Protein AF-A0A8K0DEL6-F1 (afdb_monomer)

Foldseek 3Di:
DDDDDDDDDDDDDDDDDDDDDDDDDPDDDDPPPPPPPDPPPPDDDDDDDDDDDDDDDDDDDDDDPDDPDPDPDDDPPDDDDDDPDDDPPPDPDDPPPPDPPPPPPDPDPDPPPPDPVPPPDDPDDVVVVVVVVVVVVVVVVVVVVVVVVVVVVVVVVVVVVVVVVVVVVVVVVVVVVVVVVVVVVVVVVVVVVVVVVVVVVVVVVVVVVVVVVVVVVVVVVVVVVVVVVVVVVVVVVVVVVVVVVVVVVVVVVVVVVVVVVCVVVVVVDDDDDPCPCPCVVVPPPPDVPDDPPDPDDPPDPDPDDD

InterPro domains:
  IPR025259 Coiled-coil domain-containing protein 34/181 [PF13904] (134-296)
  IPR045323 Coiled-coil domain-containing protein 34 [PTHR23247] (101-300)

Mean predicted aligned error: 22.11 Å

Solvent-accessible surface area (backbone atoms only — not comparable to full-atom values): 20562 Å² total; per-residue (Å²): 135,90,80,89,81,90,83,88,87,91,80,87,91,83,82,87,84,89,81,88,84,85,81,88,79,94,69,88,75,74,82,76,78,77,77,85,81,72,88,75,77,79,77,85,78,78,92,75,92,80,90,87,85,87,89,82,93,75,88,81,74,84,79,78,87,76,85,87,75,92,62,101,70,91,78,97,82,85,90,81,86,88,78,97,68,83,84,79,79,80,81,83,78,81,81,80,79,82,76,78,80,80,82,79,74,82,75,76,87,71,81,81,76,74,70,79,84,75,79,82,81,74,81,87,49,76,70,58,57,54,51,52,51,48,53,49,50,52,49,51,52,54,54,52,51,50,52,50,52,54,50,51,51,50,52,51,50,51,52,52,52,49,52,51,51,51,53,50,53,51,50,52,50,52,50,50,54,52,48,52,52,52,53,51,53,49,53,51,50,54,50,53,52,50,51,52,50,50,51,54,49,50,53,53,50,52,52,51,49,52,52,49,52,51,51,53,51,53,50,54,52,50,50,52,54,51,50,53,54,52,51,52,52,50,51,53,52,51,53,50,52,50,50,54,51,50,52,50,52,51,51,51,54,50,50,53,51,53,49,51,54,45,60,59,50,56,71,73,45,77,75,75,75,75,80,84,47,60,74,64,72,73,46,80,75,71,65,92,78,72,75,71,91,67,75,84,76,71,96,61,80,76,76,81,86,126

Radius of gyration: 66.08 Å; Cα contacts (8 Å, |Δi|>4): 2; chains: 1; bounding box: 141×72×196 Å

pLDDT: mean 70.79, std 24.34, range [32.09, 98.5]

Structure (mmCIF, N/CA/C/O backbone):
data_AF-A0A8K0DEL6-F1
#
_entry.id   AF-A0A8K0DEL6-F1
#
loop_
_atom_site.group_PDB
_atom_site.id
_atom_site.type_symbol
_atom_site.label_atom_id
_atom_site.label_alt_id
_atom_site.label_comp_id
_atom_site.label_asym_id
_atom_site.label_entity_id
_at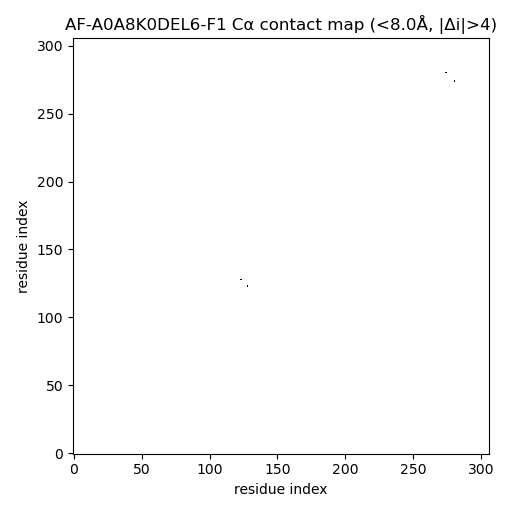om_site.label_seq_id
_atom_site.pdbx_PDB_ins_code
_atom_site.Cartn_x
_atom_site.Cartn_y
_atom_site.Cartn_z
_atom_site.occupancy
_atom_site.B_iso_or_equiv
_atom_site.auth_seq_id
_atom_site.auth_comp_id
_atom_site.auth_asym_id
_atom_site.auth_atom_id
_atom_site.pdbx_PDB_model_num
ATOM 1 N N . MET A 1 1 ? -64.218 44.936 -7.834 1.00 38.94 1 MET A N 1
ATOM 2 C CA . MET A 1 1 ? -63.479 43.836 -7.185 1.00 38.94 1 MET A CA 1
ATOM 3 C C . MET A 1 1 ? -62.036 43.911 -7.642 1.00 38.94 1 MET A C 1
ATOM 5 O O . MET A 1 1 ? -61.812 43.959 -8.839 1.00 38.94 1 MET A O 1
ATOM 9 N N . VAL A 1 2 ? -61.144 43.929 -6.651 1.00 44.44 2 VAL A N 1
ATOM 10 C CA . VAL A 1 2 ? -59.683 43.740 -6.679 1.00 44.44 2 VAL A CA 1
ATOM 11 C C . VAL A 1 2 ? -58.847 44.808 -7.395 1.00 44.44 2 VAL A C 1
ATOM 13 O O . VAL A 1 2 ? -58.909 45.007 -8.602 1.00 44.44 2 VAL A O 1
ATOM 16 N N . VAL A 1 3 ? -58.064 45.484 -6.555 1.00 52.41 3 VAL A N 1
ATOM 17 C CA . VAL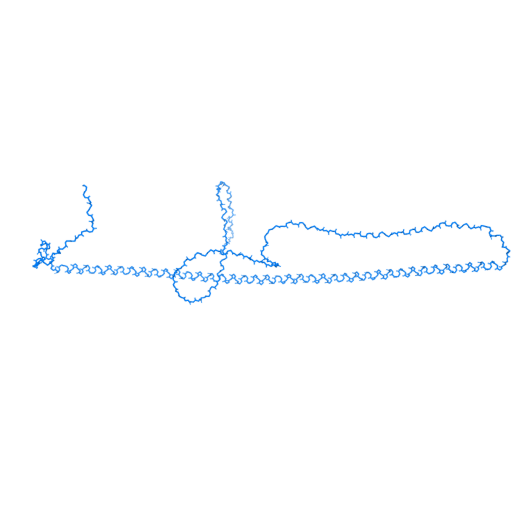 A 1 3 ? -57.117 46.566 -6.810 1.00 52.41 3 VAL A CA 1
ATOM 18 C C . VAL A 1 3 ? -55.707 45.971 -6.822 1.00 52.41 3 VAL A C 1
ATOM 20 O O . VAL A 1 3 ? -55.417 45.045 -6.067 1.00 52.41 3 VAL A O 1
ATOM 23 N N . SER A 1 4 ? -54.866 46.527 -7.687 1.00 48.88 4 SER A N 1
ATOM 24 C CA . SER A 1 4 ? -53.417 46.363 -7.789 1.00 48.88 4 SER A CA 1
ATOM 25 C C . SER A 1 4 ? -52.665 46.537 -6.464 1.00 48.88 4 SER A C 1
ATOM 27 O O . SER A 1 4 ? -53.070 47.349 -5.637 1.00 48.88 4 SER A O 1
ATOM 29 N N . ALA A 1 5 ? -51.506 45.885 -6.336 1.00 50.28 5 ALA A N 1
ATOM 30 C CA . ALA A 1 5 ? -50.192 46.544 -6.248 1.00 50.28 5 ALA A CA 1
ATOM 31 C C . ALA A 1 5 ? -49.150 45.601 -5.626 1.00 50.28 5 ALA A C 1
ATOM 33 O O . ALA A 1 5 ? -49.215 45.265 -4.445 1.00 50.28 5 ALA A O 1
ATOM 34 N N . ASP A 1 6 ? -48.164 45.236 -6.441 1.00 52.44 6 ASP A N 1
ATOM 35 C CA . ASP A 1 6 ? -46.840 44.813 -6.004 1.00 52.44 6 ASP A CA 1
ATOM 36 C C . ASP A 1 6 ? -46.112 45.985 -5.336 1.00 52.44 6 ASP A C 1
ATOM 38 O O . ASP A 1 6 ? -46.218 47.118 -5.813 1.00 52.44 6 ASP A O 1
ATOM 42 N N . SER A 1 7 ? -45.331 45.704 -4.289 1.00 50.31 7 SER A N 1
ATOM 43 C CA . SER A 1 7 ? -43.975 46.232 -4.045 1.00 50.31 7 SER A CA 1
ATOM 44 C C . SER A 1 7 ? -43.636 46.211 -2.549 1.00 50.31 7 SER A C 1
ATOM 46 O O . SER A 1 7 ? -44.484 46.494 -1.711 1.00 50.31 7 SER A O 1
ATOM 48 N N . GLN A 1 8 ? -42.346 45.994 -2.277 1.00 45.72 8 GLN A N 1
ATOM 49 C CA . GLN A 1 8 ? -41.624 46.135 -1.004 1.00 45.72 8 GLN A CA 1
ATOM 50 C C . GLN A 1 8 ? -41.554 44.882 -0.117 1.00 45.72 8 GLN A C 1
ATOM 52 O O . GLN A 1 8 ? -42.484 44.541 0.594 1.00 45.72 8 GLN A O 1
ATOM 57 N N . ASP A 1 9 ? -40.391 44.219 -0.129 1.00 51.25 9 ASP A N 1
ATOM 58 C CA . ASP A 1 9 ? -39.480 44.299 1.021 1.00 51.25 9 ASP A CA 1
ATOM 59 C C . ASP A 1 9 ? -38.125 43.643 0.713 1.00 51.25 9 ASP A C 1
ATOM 61 O O . ASP A 1 9 ? -37.930 42.432 0.784 1.00 51.25 9 ASP A O 1
ATOM 65 N N . ASN A 1 10 ? -37.156 44.492 0.369 1.00 47.59 10 ASN A N 1
ATOM 66 C CA . ASN A 1 10 ? -35.737 44.169 0.338 1.00 47.59 10 ASN A CA 1
ATOM 67 C C . ASN A 1 10 ? -35.084 44.972 1.467 1.00 47.59 10 ASN A C 1
ATOM 69 O O . ASN A 1 10 ? -34.827 46.169 1.320 1.00 47.59 10 ASN A O 1
ATOM 73 N N . GLN A 1 11 ? -34.880 44.342 2.625 1.00 49.62 11 GLN A N 1
ATOM 74 C CA . GLN A 1 11 ? -34.203 44.963 3.757 1.00 49.62 11 GLN A CA 1
ATOM 75 C C . GLN A 1 11 ? -33.077 44.078 4.307 1.00 49.62 11 GLN A C 1
ATOM 77 O O . GLN A 1 11 ? -33.306 43.050 4.929 1.00 49.62 11 GLN A O 1
ATOM 82 N N . LYS A 1 12 ? -31.863 44.628 4.160 1.00 47.69 12 LYS A N 1
ATOM 83 C CA . LYS A 1 12 ? -30.814 44.729 5.189 1.00 47.69 12 LYS A CA 1
ATOM 84 C C . LYS A 1 12 ? -30.037 43.452 5.532 1.00 47.69 12 LYS A C 1
ATOM 86 O O . LYS A 1 12 ? -30.333 42.757 6.493 1.00 47.69 12 LYS A O 1
ATOM 91 N N . ASN A 1 13 ? -28.906 43.278 4.845 1.00 50.28 13 ASN A N 1
ATOM 92 C CA . ASN A 1 13 ? -27.770 42.506 5.351 1.00 50.28 13 ASN A CA 1
ATOM 93 C C . ASN A 1 13 ? -26.461 43.277 5.104 1.00 50.28 13 ASN A C 1
ATOM 95 O O . ASN A 1 13 ? -25.732 43.020 4.155 1.00 50.28 13 ASN A O 1
ATOM 99 N N . TYR A 1 14 ? -26.198 44.274 5.948 1.00 44.19 14 TYR A N 1
ATOM 100 C CA . TYR A 1 14 ? -24.893 44.925 6.082 1.00 44.19 14 TYR A CA 1
ATOM 101 C C . TYR A 1 14 ? -24.720 45.310 7.550 1.00 44.19 14 TYR A C 1
ATOM 103 O O . TYR A 1 14 ? -25.167 46.369 7.983 1.00 44.19 14 TYR A O 1
ATOM 111 N N . PHE A 1 15 ? -24.094 44.425 8.322 1.00 47.78 15 PHE A N 1
ATOM 112 C CA . PHE A 1 15 ? -23.604 44.746 9.656 1.00 47.78 15 PHE A CA 1
ATOM 113 C C . PHE A 1 15 ? -22.097 44.491 9.684 1.00 47.78 15 PHE A C 1
ATOM 115 O O . PHE A 1 15 ? -21.626 43.356 9.639 1.00 47.78 15 PHE A O 1
ATOM 122 N N . GLN A 1 16 ? -21.349 45.592 9.665 1.00 46.22 16 GLN A N 1
ATOM 123 C CA . GLN A 1 16 ? -19.929 45.646 9.973 1.00 46.22 16 GLN A CA 1
ATOM 124 C C . GLN A 1 16 ? -19.760 45.599 11.492 1.00 46.22 16 GLN A C 1
ATOM 126 O O . GLN A 1 16 ? -20.376 46.401 12.177 1.00 46.22 16 GLN A O 1
ATOM 131 N N . GLU A 1 17 ? -18.840 44.779 11.997 1.00 46.00 17 GLU A N 1
ATOM 132 C CA . GLU A 1 17 ? -18.058 45.124 13.189 1.00 46.00 17 GLU A CA 1
ATOM 133 C C . GLU A 1 17 ? -16.728 44.348 13.169 1.00 46.00 17 GLU A C 1
ATOM 135 O O . GLU A 1 17 ? -16.631 43.195 13.578 1.00 46.00 17 GLU A O 1
ATOM 140 N N . ARG A 1 18 ? -15.669 44.993 12.659 1.00 41.47 18 ARG A N 1
ATOM 141 C CA . ARG A 1 18 ? -14.284 44.674 13.030 1.00 41.47 18 ARG A CA 1
ATOM 142 C C . ARG A 1 18 ? -13.857 45.709 14.064 1.00 41.47 18 ARG A C 1
ATOM 144 O O . ARG A 1 18 ? -13.606 46.856 13.706 1.00 41.47 18 ARG A O 1
ATOM 151 N N . LYS A 1 19 ? -13.761 45.299 15.328 1.00 51.56 19 LYS A N 1
ATOM 152 C CA . LYS A 1 19 ? -13.023 46.023 16.368 1.00 51.56 19 LYS A CA 1
ATOM 153 C C . LYS A 1 19 ? -11.718 45.287 16.652 1.00 51.56 19 LYS A C 1
ATOM 155 O O . LYS A 1 19 ? -11.703 44.099 16.954 1.00 51.56 19 LYS A O 1
ATOM 160 N N . THR A 1 20 ? -10.634 46.030 16.505 1.00 51.25 20 THR A N 1
ATOM 161 C CA . THR A 1 20 ? -9.291 45.775 17.028 1.00 51.25 20 THR A CA 1
ATOM 162 C C . THR A 1 20 ? -9.234 46.070 18.528 1.00 51.25 20 THR A C 1
ATOM 164 O O . THR A 1 20 ? -9.904 47.009 18.951 1.00 51.25 20 THR A O 1
ATOM 167 N N . LEU A 1 21 ? -8.406 45.317 19.269 1.00 40.84 21 LEU A N 1
ATOM 168 C CA . LEU A 1 21 ? -7.660 45.607 20.524 1.00 40.84 21 LEU A CA 1
ATOM 169 C C . LEU A 1 21 ? -7.456 44.243 21.223 1.00 40.84 21 LEU A C 1
ATOM 171 O O . LEU A 1 21 ? -8.431 43.547 21.467 1.00 40.84 21 LEU A O 1
ATOM 175 N N . SER A 1 22 ? -6.253 43.682 21.352 1.00 39.31 22 SER A N 1
ATOM 176 C CA . SER A 1 22 ? -5.082 44.068 22.163 1.00 39.31 22 SER A CA 1
ATOM 177 C C . SER A 1 22 ? -4.920 43.084 23.335 1.00 39.31 22 SER A C 1
ATOM 179 O O . SER A 1 22 ? -5.901 42.553 23.841 1.00 39.31 22 SER A O 1
ATOM 181 N N . SER A 1 23 ? -3.660 42.903 23.730 1.00 40.09 23 SER A N 1
ATOM 182 C CA . SER A 1 23 ? -3.127 42.324 24.968 1.00 40.09 23 SER A CA 1
ATOM 183 C C . SER A 1 23 ? -3.181 40.804 25.178 1.00 40.09 23 SER A C 1
ATOM 185 O O . SER A 1 23 ? -4.202 40.219 25.521 1.00 40.09 23 SER A O 1
ATOM 187 N N . GLU A 1 24 ? -1.988 40.219 25.030 1.00 45.88 24 GLU A N 1
ATOM 188 C CA . GLU A 1 24 ? -1.274 39.506 26.098 1.00 45.88 24 GLU A CA 1
ATOM 189 C C . GLU A 1 24 ? -2.007 38.363 26.806 1.00 45.88 24 GLU A C 1
ATOM 191 O O . GLU A 1 24 ? -2.824 38.571 27.691 1.00 45.88 24 GLU A O 1
ATOM 196 N N . ASN A 1 25 ? -1.583 37.135 26.496 1.00 47.22 25 ASN A N 1
ATOM 197 C CA . ASN A 1 25 ? -1.301 36.119 27.508 1.00 47.22 25 ASN A CA 1
ATOM 198 C C . ASN A 1 25 ? -0.304 35.105 26.932 1.00 47.22 25 ASN A C 1
ATOM 200 O O . ASN A 1 25 ? -0.659 34.162 26.224 1.00 47.22 25 ASN A O 1
ATOM 204 N N . LEU A 1 26 ? 0.974 35.322 27.250 1.00 49.59 26 LEU A N 1
ATOM 205 C CA . LEU A 1 26 ? 2.006 34.292 27.230 1.00 49.59 26 LEU A CA 1
ATOM 206 C C . LEU A 1 26 ? 1.634 33.249 28.292 1.00 49.59 26 LEU A C 1
ATOM 208 O O . LEU A 1 26 ? 1.949 33.407 29.467 1.00 49.59 26 LEU A O 1
ATOM 212 N N . SER A 1 27 ? 0.939 32.191 27.878 1.00 42.31 27 SER A N 1
ATOM 213 C CA . SER A 1 27 ? 0.768 30.988 28.687 1.00 42.31 27 SER A CA 1
ATOM 214 C C . SER A 1 27 ? 1.581 29.866 28.064 1.00 42.31 27 SER A C 1
ATOM 216 O O . SER A 1 27 ? 1.324 29.404 26.953 1.00 42.31 27 SER A O 1
ATOM 218 N N . THR A 1 28 ? 2.621 29.497 28.796 1.00 48.53 28 THR A N 1
ATOM 219 C CA . THR A 1 28 ? 3.562 28.404 28.598 1.00 48.53 28 THR A CA 1
ATOM 220 C C . THR A 1 28 ? 2.852 27.101 28.217 1.00 48.53 28 THR A C 1
ATOM 222 O O . THR A 1 28 ? 2.506 26.287 29.072 1.00 48.53 28 THR A O 1
ATOM 225 N N . PHE A 1 29 ? 2.663 26.863 26.918 1.00 39.62 29 PHE A N 1
ATOM 226 C CA . PHE A 1 29 ? 2.296 25.545 26.412 1.00 39.62 29 PHE A CA 1
ATOM 227 C C . PHE A 1 29 ? 3.524 24.640 26.484 1.00 39.62 29 PHE A C 1
ATOM 229 O O . PHE A 1 29 ? 4.352 24.578 25.575 1.00 39.62 29 PHE A O 1
ATOM 236 N N . GLY A 1 30 ? 3.632 23.922 27.602 1.00 37.34 30 GLY A N 1
ATOM 237 C CA . GLY A 1 30 ? 4.445 22.723 27.676 1.00 37.34 30 GLY A CA 1
ATOM 238 C C . GLY A 1 30 ? 4.033 21.778 26.551 1.00 37.34 30 GLY A C 1
ATOM 239 O O . GLY A 1 30 ? 2.875 21.369 26.455 1.00 37.34 30 GLY A O 1
ATOM 240 N N . ILE A 1 31 ? 4.988 21.441 25.687 1.00 40.78 31 ILE A N 1
ATOM 241 C CA . ILE A 1 31 ? 4.847 20.374 24.702 1.00 40.78 31 ILE A CA 1
ATOM 242 C C . ILE A 1 31 ? 4.686 19.068 25.487 1.00 40.78 31 ILE A C 1
ATOM 244 O O . ILE A 1 31 ? 5.657 18.398 25.838 1.00 40.78 31 ILE A O 1
ATOM 248 N N . VAL A 1 32 ? 3.441 18.695 25.778 1.00 38.25 32 VAL A N 1
ATOM 249 C CA . VAL A 1 32 ? 3.106 17.340 26.204 1.00 38.25 32 VAL A CA 1
ATOM 250 C C . VAL A 1 32 ? 3.252 16.462 24.967 1.00 38.25 32 VAL A C 1
ATOM 252 O O . VAL A 1 32 ? 2.326 16.311 24.170 1.00 38.25 32 VAL A O 1
ATOM 255 N N . ARG A 1 33 ? 4.443 15.878 24.791 1.00 41.31 33 ARG A N 1
ATOM 256 C CA . ARG A 1 33 ? 4.630 14.715 23.918 1.00 41.31 33 ARG A CA 1
ATOM 257 C C . ARG A 1 33 ? 3.758 13.589 24.472 1.00 41.31 33 ARG A C 1
ATOM 259 O O . ARG A 1 33 ? 4.178 12.846 25.355 1.00 41.31 33 ARG A O 1
ATOM 266 N N . LYS A 1 34 ? 2.530 13.461 23.964 1.00 41.28 34 LYS A N 1
ATOM 267 C CA . LYS A 1 34 ? 1.757 12.226 24.096 1.00 41.28 34 LYS A CA 1
ATOM 268 C C . LYS A 1 34 ? 2.484 11.154 23.290 1.00 41.28 34 LYS A C 1
ATOM 270 O O . LYS A 1 34 ? 2.290 11.031 22.085 1.00 41.28 34 LYS A O 1
ATOM 275 N N . TYR A 1 35 ? 3.327 10.383 23.966 1.00 38.91 35 TYR A N 1
ATOM 276 C CA . TYR A 1 35 ? 3.710 9.061 23.498 1.00 38.91 35 TYR A CA 1
ATOM 277 C C . TYR A 1 35 ? 2.449 8.190 23.508 1.00 38.91 35 TYR A C 1
ATOM 279 O O . TYR A 1 35 ? 2.070 7.636 24.534 1.00 38.91 35 TYR A O 1
ATOM 287 N N . MET A 1 36 ? 1.772 8.095 22.368 1.00 40.03 36 MET A N 1
ATOM 288 C CA . MET A 1 36 ? 0.818 7.021 22.096 1.00 40.03 36 MET A CA 1
ATOM 289 C C . MET A 1 36 ? 1.610 5.808 21.595 1.00 40.03 36 MET A C 1
ATOM 291 O O . MET A 1 36 ? 1.548 5.448 20.427 1.00 40.03 36 MET A O 1
ATOM 295 N N . ASN A 1 37 ? 2.392 5.202 22.490 1.00 49.28 37 ASN A N 1
ATOM 296 C CA . ASN A 1 37 ? 2.855 3.829 22.320 1.00 49.28 37 ASN A CA 1
ATOM 297 C C . ASN A 1 37 ? 1.911 2.948 23.131 1.00 49.28 37 ASN A C 1
ATOM 299 O O . ASN A 1 37 ? 1.993 2.889 24.354 1.00 49.28 37 ASN A O 1
ATOM 303 N N . GLY A 1 38 ? 0.978 2.315 22.433 1.00 41.03 38 GLY A N 1
ATOM 304 C CA . GLY A 1 38 ? -0.025 1.449 23.034 1.00 41.03 38 GLY A CA 1
ATOM 305 C C . GLY A 1 38 ? -0.744 0.630 21.977 1.00 41.03 38 GLY A C 1
ATOM 306 O O . GLY A 1 38 ? -1.968 0.616 21.939 1.00 41.03 38 GLY A O 1
ATOM 307 N N . ALA A 1 39 ? 0.011 -0.027 21.093 1.00 39.88 39 ALA A N 1
ATOM 308 C CA . ALA A 1 39 ? -0.506 -1.184 20.380 1.00 39.88 39 ALA A CA 1
ATOM 309 C C . ALA A 1 39 ? -0.709 -2.298 21.416 1.00 39.88 39 ALA A C 1
ATOM 311 O O . ALA A 1 39 ? 0.210 -3.051 21.726 1.00 39.88 39 ALA A O 1
ATOM 312 N N . VAL A 1 40 ? -1.899 -2.355 22.009 1.00 37.69 40 VAL A N 1
ATOM 313 C CA . VAL A 1 40 ? -2.348 -3.543 22.732 1.00 37.69 40 VAL A CA 1
ATOM 314 C C . VAL A 1 40 ? -2.960 -4.458 21.682 1.00 37.69 40 VAL A C 1
ATOM 316 O O . VAL A 1 40 ? -4.141 -4.361 21.356 1.00 37.69 40 VAL A O 1
ATOM 319 N N . CYS A 1 41 ? -2.124 -5.317 21.102 1.00 33.72 41 CYS A N 1
ATOM 320 C CA . CYS A 1 41 ? -2.608 -6.528 20.460 1.00 33.72 41 CYS A CA 1
ATOM 321 C C . CYS A 1 41 ? -3.202 -7.397 21.570 1.00 33.72 41 CYS A C 1
ATOM 323 O O . CYS A 1 41 ? -2.474 -7.936 22.400 1.00 33.72 41 CYS A O 1
ATOM 325 N N . VAL A 1 42 ? -4.529 -7.484 21.623 1.00 36.72 42 VAL A N 1
ATOM 326 C CA . VAL A 1 42 ? -5.201 -8.514 22.412 1.00 36.72 42 VAL A CA 1
ATOM 327 C C . VAL A 1 42 ? -5.075 -9.801 21.607 1.00 36.72 42 VAL A C 1
ATOM 329 O O . VAL A 1 42 ? -5.854 -10.046 20.688 1.00 36.72 42 VAL A O 1
ATOM 332 N N . GLU A 1 43 ? -4.042 -10.586 21.904 1.00 34.91 43 GLU A N 1
ATOM 333 C CA . GLU A 1 43 ? -4.010 -11.992 21.520 1.00 34.91 43 GLU A CA 1
ATOM 334 C C . GLU A 1 43 ? -5.162 -12.703 22.237 1.00 34.91 43 GLU A C 1
ATOM 336 O O . GLU A 1 43 ? -5.339 -12.597 23.453 1.00 34.91 43 GLU A O 1
ATOM 341 N N . SER A 1 44 ? -5.992 -13.388 21.458 1.00 40.75 44 SER A N 1
ATOM 342 C CA . SER A 1 44 ? -7.057 -14.247 21.950 1.00 40.75 44 SER A CA 1
ATOM 343 C C . SER A 1 44 ? -6.447 -15.434 22.696 1.00 40.75 44 SER A C 1
ATOM 345 O O . SER A 1 44 ? -5.945 -16.368 22.070 1.00 40.75 44 SER A O 1
ATOM 347 N N . ALA A 1 45 ? -6.502 -15.407 24.026 1.00 38.34 45 ALA A N 1
ATOM 348 C CA . ALA A 1 45 ? -6.295 -16.596 24.834 1.00 38.34 45 ALA A CA 1
ATOM 349 C C . ALA A 1 45 ? -7.548 -17.475 24.737 1.00 38.34 45 ALA A C 1
ATOM 351 O O . ALA A 1 45 ? -8.662 -17.034 25.017 1.00 38.34 45 ALA A O 1
ATOM 352 N N . VAL A 1 46 ? -7.337 -18.704 24.283 1.00 42.75 46 VAL A N 1
ATOM 353 C CA . VAL A 1 46 ? -8.322 -19.782 24.252 1.00 42.75 46 VAL A CA 1
ATOM 354 C C . VAL A 1 46 ? -8.603 -20.206 25.694 1.00 42.75 46 VAL A C 1
ATOM 356 O O . VAL A 1 46 ? -7.670 -20.451 26.460 1.00 42.75 46 VAL A O 1
ATOM 359 N N . ASP A 1 47 ? -9.881 -20.277 26.059 1.00 34.12 47 ASP A N 1
ATOM 360 C CA . ASP A 1 47 ? -10.340 -20.737 27.367 1.00 34.12 47 ASP A CA 1
ATOM 361 C C . ASP A 1 47 ? -9.929 -22.198 27.608 1.00 34.12 47 ASP A C 1
ATOM 363 O O . ASP A 1 47 ? -10.392 -23.113 26.926 1.00 34.12 47 ASP A O 1
ATOM 367 N N . ILE A 1 48 ? -9.096 -22.428 28.626 1.00 39.69 48 ILE A N 1
ATOM 368 C CA . ILE A 1 48 ? -8.968 -23.728 29.288 1.00 39.69 48 ILE A CA 1
ATOM 369 C C . ILE A 1 48 ? -9.325 -23.521 30.758 1.00 39.69 48 ILE A C 1
ATOM 371 O O . ILE A 1 48 ? -8.620 -22.871 31.529 1.00 39.69 48 ILE A O 1
ATOM 375 N N . THR A 1 49 ? -10.462 -24.087 31.135 1.00 50.56 49 THR A N 1
ATOM 376 C CA . THR A 1 49 ? -10.943 -24.236 32.506 1.00 50.56 49 THR A CA 1
ATOM 377 C C . THR A 1 49 ? -10.024 -25.159 33.313 1.00 50.56 49 THR A C 1
ATOM 379 O O . THR A 1 49 ? -9.865 -26.315 32.927 1.00 50.56 49 THR A O 1
ATOM 382 N N . ASN A 1 50 ? -9.485 -24.703 34.453 1.00 39.66 50 ASN A N 1
ATOM 383 C CA . ASN A 1 50 ? -9.731 -25.306 35.778 1.00 39.66 50 ASN A CA 1
ATOM 384 C C . ASN A 1 50 ? -8.840 -24.741 36.909 1.00 39.66 50 ASN A C 1
ATOM 386 O O . ASN A 1 50 ? -7.619 -24.711 36.837 1.00 39.66 50 ASN A O 1
ATOM 390 N N . ASN A 1 51 ? -9.549 -24.345 37.967 1.00 44.78 51 ASN A N 1
ATOM 391 C CA . ASN A 1 51 ? -9.242 -24.099 39.380 1.00 44.78 51 ASN A CA 1
ATOM 392 C C . ASN A 1 51 ? -7.889 -24.518 40.017 1.00 44.78 51 ASN A C 1
ATOM 394 O O . ASN A 1 51 ? -7.500 -25.680 39.961 1.00 44.78 51 ASN A O 1
ATOM 398 N N . ASN A 1 52 ? -7.379 -23.584 40.845 1.00 41.50 52 ASN A N 1
ATOM 399 C CA . ASN A 1 52 ? -7.019 -23.688 42.282 1.00 41.50 52 ASN A CA 1
ATOM 400 C C . ASN A 1 52 ? -5.576 -23.343 42.743 1.00 41.50 52 ASN A C 1
ATOM 402 O O . ASN A 1 52 ? -4.597 -23.941 42.319 1.00 41.50 52 ASN A O 1
ATOM 406 N N . LEU A 1 53 ? -5.564 -22.485 43.782 1.00 37.75 53 LEU A N 1
ATOM 407 C CA . LEU A 1 53 ? -4.596 -22.234 44.870 1.00 37.75 53 LEU A CA 1
ATOM 408 C C . LEU A 1 53 ? -3.394 -21.259 44.709 1.00 37.75 53 LEU A C 1
ATOM 410 O O . LEU A 1 53 ? -2.638 -21.267 43.750 1.00 37.75 53 LEU A O 1
ATOM 414 N N . LEU A 1 54 ? -3.293 -20.418 45.755 1.00 45.66 54 LEU A N 1
ATOM 415 C CA . LEU A 1 54 ? -2.403 -19.294 46.127 1.00 45.66 54 LEU A CA 1
ATOM 416 C C . LEU A 1 54 ? -0.882 -19.649 46.287 1.00 45.66 54 LEU A C 1
ATOM 418 O O . LEU A 1 54 ? -0.488 -20.768 45.991 1.00 45.66 54 LEU A O 1
ATOM 422 N N . PRO A 1 55 ? -0.003 -18.767 46.833 1.00 53.06 55 PRO A N 1
ATOM 423 C CA . PRO A 1 55 ? 0.721 -17.711 46.121 1.00 53.06 55 PRO A CA 1
ATOM 424 C C . PRO A 1 55 ? 2.259 -17.798 46.324 1.00 53.06 55 PRO A C 1
ATOM 426 O O . PRO A 1 55 ? 2.749 -18.023 47.426 1.00 53.06 55 PRO A O 1
ATOM 429 N N . GLY A 1 56 ? 3.057 -17.504 45.296 1.00 36.25 56 GLY A N 1
ATOM 430 C CA . GLY A 1 56 ? 4.519 -17.419 45.431 1.00 36.25 56 GLY A CA 1
ATOM 431 C C . GLY A 1 56 ? 5.104 -16.368 44.497 1.00 36.25 56 GLY A C 1
ATOM 432 O O . GLY A 1 56 ? 5.221 -16.597 43.299 1.00 36.25 56 GLY A O 1
ATOM 433 N N . ARG A 1 57 ? 5.440 -15.187 45.031 1.00 44.88 57 ARG A N 1
ATOM 434 C CA . ARG A 1 57 ? 6.179 -14.145 44.301 1.00 44.88 57 ARG A CA 1
ATOM 435 C C . ARG A 1 57 ? 7.676 -14.441 44.379 1.00 44.88 57 ARG A C 1
ATOM 437 O O . ARG A 1 57 ? 8.339 -13.984 45.307 1.00 44.88 57 ARG A O 1
ATOM 444 N N . GLU A 1 58 ? 8.210 -15.122 43.374 1.00 40.31 58 GLU A N 1
ATOM 445 C CA . GLU A 1 58 ? 9.642 -15.078 43.070 1.00 40.31 58 GLU A CA 1
ATOM 446 C C . GLU A 1 58 ? 9.930 -13.990 42.030 1.00 40.31 58 GLU A C 1
ATOM 448 O O . GLU A 1 58 ? 9.237 -13.834 41.024 1.00 40.31 58 GLU A O 1
ATOM 453 N N . LYS A 1 59 ? 10.951 -13.181 42.316 1.00 48.28 59 LYS A N 1
ATOM 454 C CA . LYS A 1 59 ? 11.429 -12.100 41.454 1.00 48.28 59 LYS A CA 1
ATOM 455 C C . LYS A 1 59 ? 12.234 -12.710 40.305 1.00 48.28 59 LYS A C 1
ATOM 457 O O . LYS A 1 59 ? 13.365 -13.141 40.508 1.00 48.28 59 LYS A O 1
ATOM 462 N N . VAL A 1 60 ? 11.674 -12.707 39.099 1.00 42.69 60 VAL A N 1
ATOM 463 C CA . VAL A 1 60 ? 12.393 -13.078 37.873 1.00 42.69 60 VAL A CA 1
ATOM 464 C C . VAL A 1 60 ? 13.139 -11.849 37.347 1.00 42.69 60 VAL A C 1
ATOM 466 O O . VAL A 1 60 ? 12.530 -10.877 36.905 1.00 42.69 60 VAL A O 1
ATOM 469 N N . PHE A 1 61 ? 14.469 -11.883 37.414 1.00 45.72 61 PHE A N 1
ATOM 470 C CA . PHE A 1 61 ? 15.342 -10.942 36.709 1.00 45.72 61 PHE A CA 1
ATOM 471 C C . PHE A 1 61 ? 15.289 -11.205 35.192 1.00 45.72 61 PHE A C 1
ATOM 473 O O . PHE A 1 61 ? 15.241 -12.370 34.784 1.00 45.72 61 PHE A O 1
ATOM 480 N N . PRO A 1 62 ? 15.345 -10.173 34.329 1.00 45.03 62 PRO A N 1
ATOM 481 C CA . PRO A 1 62 ? 15.414 -10.389 32.890 1.00 45.03 62 PRO A CA 1
ATOM 482 C C . PRO A 1 62 ? 16.754 -11.038 32.518 1.00 45.03 62 PRO A C 1
ATOM 484 O O . PRO A 1 62 ? 17.826 -10.466 32.726 1.00 45.03 62 PRO A O 1
ATOM 487 N N . LYS A 1 63 ? 16.686 -12.248 31.950 1.00 42.19 63 LYS A N 1
ATOM 488 C CA . LYS A 1 63 ? 17.818 -12.927 31.311 1.00 42.19 63 LYS A CA 1
ATOM 489 C C . LYS A 1 63 ? 18.373 -12.034 30.196 1.00 42.19 63 LYS A C 1
ATOM 491 O O . LYS A 1 63 ? 17.666 -11.717 29.243 1.00 42.19 63 LYS A O 1
ATOM 496 N N . ARG A 1 64 ? 19.654 -11.662 30.297 1.00 43.12 64 ARG A N 1
ATOM 497 C CA . ARG A 1 64 ? 20.443 -11.192 29.149 1.00 43.12 64 ARG A CA 1
ATOM 498 C C . ARG A 1 64 ? 20.455 -12.299 28.101 1.00 43.12 64 ARG A C 1
ATOM 500 O O . ARG A 1 64 ? 20.891 -13.411 28.386 1.00 43.12 64 ARG A O 1
ATOM 507 N N . ILE A 1 65 ? 20.009 -11.976 26.894 1.00 44.25 65 ILE A N 1
ATOM 508 C CA . ILE A 1 65 ? 20.234 -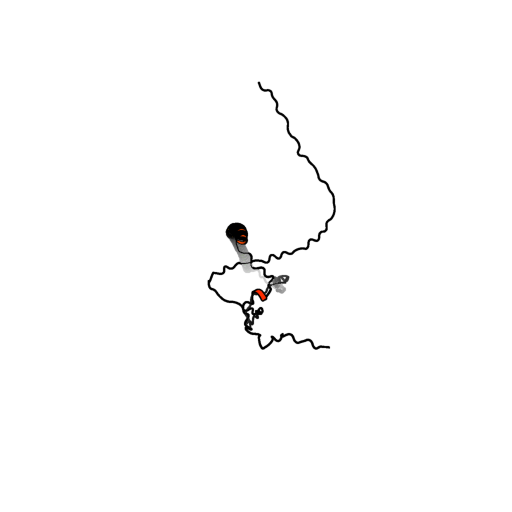12.800 25.710 1.00 44.25 65 ILE A CA 1
ATOM 509 C C . ILE A 1 65 ? 21.695 -12.581 25.308 1.00 44.25 65 ILE A C 1
ATOM 511 O O . ILE A 1 65 ? 22.039 -11.553 24.731 1.00 44.25 65 ILE A O 1
ATOM 515 N N . SER A 1 66 ? 22.573 -13.511 25.673 1.00 43.38 66 SER A N 1
ATOM 516 C CA . SER A 1 66 ? 23.920 -13.611 25.112 1.00 43.38 66 SER A CA 1
ATOM 517 C C . SER A 1 66 ? 23.883 -14.592 23.938 1.00 43.38 66 SER A C 1
ATOM 519 O O . SER A 1 66 ? 23.692 -15.786 24.155 1.00 43.38 66 SER A O 1
ATOM 521 N N . CYS A 1 67 ? 24.053 -14.104 22.704 1.00 45.12 67 CYS A N 1
ATOM 522 C CA . CYS A 1 67 ? 24.368 -14.960 21.552 1.00 45.12 67 CYS A CA 1
ATOM 523 C C . CYS A 1 67 ? 25.850 -15.327 21.636 1.00 45.12 67 CYS A C 1
ATOM 525 O O . CYS A 1 67 ? 26.732 -14.490 21.454 1.00 45.12 67 CYS A O 1
ATOM 527 N N . SER A 1 68 ? 26.113 -16.587 21.966 1.00 48.22 68 SER A N 1
ATOM 528 C CA . SER A 1 68 ? 27.399 -17.249 21.773 1.00 48.22 68 SER A CA 1
ATOM 529 C C . SER A 1 68 ? 27.388 -17.865 20.380 1.00 48.22 68 SER A C 1
ATOM 531 O O . SER A 1 68 ? 27.008 -19.021 20.200 1.00 48.22 68 SER A O 1
ATOM 533 N N . CYS A 1 69 ? 27.723 -17.055 19.385 1.00 43.31 69 CYS A N 1
ATOM 534 C CA . CYS A 1 69 ? 27.727 -17.462 17.992 1.00 43.31 69 CYS A CA 1
ATOM 535 C C . CYS A 1 69 ? 29.188 -17.547 17.524 1.00 43.31 69 CYS A C 1
ATOM 537 O O . CYS A 1 69 ? 29.743 -16.606 16.968 1.00 43.31 69 CYS A O 1
ATOM 539 N N . SER A 1 70 ? 29.831 -18.674 17.827 1.00 51.50 70 SER A N 1
ATOM 540 C CA . SER A 1 70 ? 31.130 -19.087 17.292 1.00 51.50 70 SER A CA 1
ATOM 541 C C . SER A 1 70 ? 30.904 -19.925 16.034 1.00 51.50 70 SER A C 1
ATOM 543 O O . SER A 1 70 ? 30.916 -21.149 16.069 1.00 51.50 70 SER A O 1
ATOM 545 N N . SER A 1 71 ? 30.612 -19.258 14.922 1.00 48.47 71 SER A N 1
ATOM 546 C CA . SER A 1 71 ? 30.815 -19.772 13.562 1.00 48.47 71 SER A CA 1
ATOM 547 C C . SER A 1 71 ? 30.582 -18.633 12.575 1.00 48.47 71 SER A C 1
ATOM 549 O O . SER A 1 71 ? 29.714 -17.786 12.777 1.00 48.47 71 SER A O 1
ATOM 551 N N . GLU A 1 72 ? 31.410 -18.582 11.539 1.00 52.81 72 GLU A N 1
ATOM 552 C CA . GLU A 1 72 ? 31.442 -17.539 10.517 1.00 52.81 72 GLU A CA 1
ATOM 553 C C . GLU A 1 72 ? 30.207 -17.584 9.605 1.00 52.81 72 GLU A C 1
ATOM 555 O O . GLU A 1 72 ? 30.340 -17.841 8.418 1.00 52.81 72 GLU A O 1
ATOM 560 N N . HIS A 1 73 ?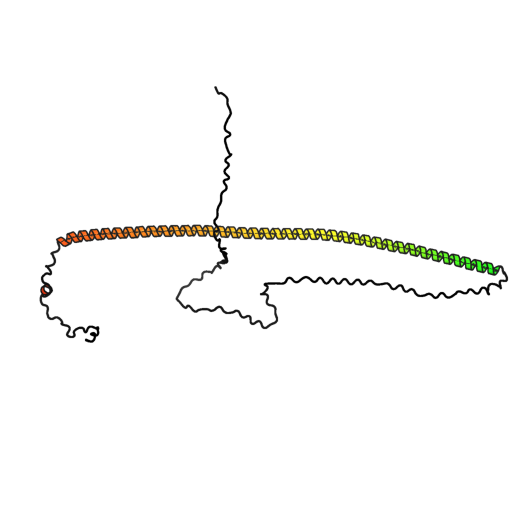 28.998 -17.323 10.107 1.00 50.50 73 HIS A N 1
ATOM 561 C CA . HIS A 1 73 ? 27.840 -17.042 9.254 1.00 50.50 73 HIS A CA 1
ATOM 562 C C . HIS A 1 73 ? 26.998 -15.872 9.783 1.00 50.50 73 HIS A C 1
ATOM 564 O O . HIS A 1 73 ? 26.722 -15.719 10.969 1.00 50.50 73 HIS A O 1
ATOM 570 N N . PHE A 1 74 ? 26.658 -15.008 8.828 1.00 43.44 74 PHE A N 1
ATOM 571 C CA . PHE A 1 74 ? 26.113 -13.658 8.931 1.00 43.44 74 PHE A CA 1
ATOM 572 C C . PHE A 1 74 ? 24.760 -13.619 9.670 1.00 43.44 74 PHE A C 1
ATOM 574 O O . PHE A 1 74 ? 23.815 -14.290 9.262 1.00 43.44 74 PHE A O 1
ATOM 581 N N . CYS A 1 75 ? 24.641 -12.802 10.723 1.00 35.94 75 CYS A N 1
ATOM 582 C CA . CYS A 1 75 ? 23.392 -12.591 11.466 1.00 35.94 75 CYS A CA 1
ATOM 583 C C . CYS A 1 75 ? 22.804 -11.205 11.116 1.00 35.94 75 CYS A C 1
ATOM 585 O O . CYS A 1 75 ? 23.4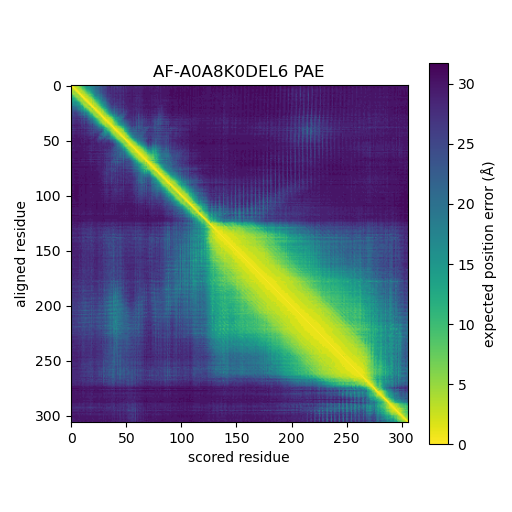51 -10.195 11.402 1.00 35.94 75 CYS A O 1
ATOM 587 N N . PRO A 1 76 ? 21.616 -11.107 10.486 1.00 52.38 76 PRO A N 1
ATOM 588 C CA . PRO A 1 76 ? 21.086 -9.849 9.967 1.00 52.38 76 PRO A CA 1
ATOM 589 C C . PRO A 1 76 ? 20.193 -9.152 10.999 1.00 52.38 76 PRO A C 1
ATOM 591 O O . PRO A 1 76 ? 18.977 -9.096 10.843 1.00 52.38 76 PRO A O 1
ATOM 594 N N . ILE A 1 77 ? 20.778 -8.620 12.071 1.00 44.16 77 ILE A N 1
ATOM 595 C CA . ILE A 1 77 ? 20.082 -7.681 12.963 1.00 44.16 77 ILE A CA 1
ATOM 596 C C . ILE A 1 77 ? 21.095 -6.645 13.444 1.00 44.16 77 ILE A C 1
ATOM 598 O O . ILE A 1 77 ? 21.678 -6.822 14.500 1.00 44.16 77 ILE A O 1
ATOM 602 N N . HIS A 1 78 ? 21.332 -5.604 12.644 1.00 41.34 78 HIS A N 1
ATOM 603 C CA . HIS A 1 78 ? 21.742 -4.259 13.073 1.00 41.34 78 HIS A CA 1
ATOM 604 C C . HIS A 1 78 ? 21.995 -3.404 11.825 1.00 41.34 78 HIS A C 1
ATOM 606 O O . HIS A 1 78 ? 23.033 -3.538 11.193 1.00 41.34 78 HIS A O 1
ATOM 612 N N . GLU A 1 79 ? 21.090 -2.484 11.496 1.00 40.12 79 GLU A N 1
ATOM 613 C CA . GLU A 1 79 ? 21.480 -1.324 10.691 1.00 40.12 79 GLU A CA 1
ATOM 614 C C . GLU A 1 79 ? 20.650 -0.108 11.111 1.00 40.12 79 GLU A C 1
ATOM 616 O O . GLU A 1 79 ? 19.524 0.125 10.674 1.00 40.12 79 GLU A O 1
ATOM 621 N N . LYS A 1 80 ? 21.214 0.642 12.059 1.00 43.34 80 LYS A N 1
ATOM 622 C CA . LYS A 1 80 ? 20.966 2.070 12.200 1.00 43.34 80 LYS A CA 1
ATOM 623 C C . LYS A 1 80 ? 22.292 2.785 11.990 1.00 43.34 80 LYS A C 1
ATOM 625 O O . LYS A 1 80 ? 23.295 2.402 12.583 1.00 43.34 80 LYS A O 1
ATOM 630 N N . ASP A 1 81 ? 22.168 3.859 11.223 1.00 45.06 81 ASP A N 1
ATOM 631 C CA . ASP A 1 81 ? 23.002 5.052 11.168 1.00 45.06 81 ASP A CA 1
ATOM 632 C C . ASP A 1 81 ? 24.264 5.057 10.280 1.00 45.06 81 ASP A C 1
ATOM 634 O O . ASP A 1 81 ? 25.217 4.311 10.464 1.00 45.06 81 ASP A O 1
ATOM 638 N N . GLN A 1 82 ? 24.256 6.081 9.412 1.00 42.41 82 GLN A N 1
ATOM 639 C CA . GLN A 1 82 ? 25.380 6.841 8.847 1.00 42.41 82 GLN A CA 1
ATOM 640 C C . GLN A 1 82 ? 26.132 6.270 7.638 1.00 42.41 82 GLN A C 1
ATOM 642 O O . GLN A 1 82 ? 26.867 5.290 7.710 1.00 42.41 82 GLN A O 1
ATOM 647 N N . GLY A 1 83 ? 26.070 7.019 6.529 1.00 33.94 83 GLY A N 1
ATOM 648 C CA . GLY A 1 83 ? 26.992 6.824 5.417 1.00 33.94 83 GLY A CA 1
ATOM 649 C C . GLY A 1 83 ? 26.708 7.648 4.166 1.00 33.94 83 GLY A C 1
ATOM 650 O O . GLY A 1 83 ? 26.504 7.063 3.108 1.00 33.94 83 GLY A O 1
ATOM 651 N N . ASP A 1 84 ? 26.789 8.980 4.245 1.00 51.47 84 ASP A N 1
ATOM 652 C CA . ASP A 1 84 ? 27.143 9.789 3.073 1.00 51.47 84 ASP A CA 1
ATOM 653 C C . ASP A 1 84 ? 28.556 9.390 2.627 1.00 51.47 84 ASP A C 1
ATOM 655 O O . ASP A 1 84 ? 29.565 9.811 3.200 1.00 51.47 84 ASP A O 1
ATOM 659 N N . LYS A 1 85 ? 28.648 8.535 1.607 1.00 46.00 85 LYS A N 1
ATOM 660 C CA . LYS A 1 85 ? 29.896 8.271 0.889 1.00 46.00 85 LYS A CA 1
ATOM 661 C C . LYS A 1 85 ? 29.662 8.470 -0.596 1.00 46.00 85 LYS A C 1
ATOM 663 O O . LYS A 1 85 ? 28.952 7.717 -1.256 1.00 46.00 85 LYS A O 1
ATOM 668 N N . ALA A 1 86 ? 30.298 9.527 -1.088 1.00 46.28 86 ALA A N 1
ATOM 669 C CA . ALA A 1 86 ? 30.348 9.929 -2.476 1.00 46.28 86 ALA A CA 1
ATOM 670 C C . ALA A 1 86 ? 30.705 8.748 -3.391 1.00 46.28 86 ALA A C 1
ATOM 672 O O . ALA A 1 86 ? 31.737 8.089 -3.231 1.00 46.28 86 ALA A O 1
ATOM 673 N N . ILE A 1 87 ? 29.853 8.525 -4.388 1.00 40.94 87 ILE A N 1
ATOM 674 C CA . ILE A 1 87 ? 30.092 7.601 -5.489 1.00 40.94 87 ILE A CA 1
ATOM 675 C C . ILE A 1 87 ? 31.254 8.165 -6.310 1.00 40.94 87 ILE A C 1
ATOM 677 O O . ILE A 1 87 ? 31.109 9.100 -7.097 1.00 40.94 87 ILE A O 1
ATOM 681 N N . LYS A 1 88 ? 32.442 7.597 -6.106 1.00 40.00 88 LYS A N 1
ATOM 682 C CA . LYS A 1 88 ? 33.629 7.865 -6.917 1.00 40.00 88 LYS A CA 1
ATOM 683 C C . LYS A 1 88 ? 33.459 7.128 -8.248 1.00 40.00 88 LYS A C 1
ATOM 685 O O . LYS A 1 88 ? 33.858 5.974 -8.386 1.00 40.00 88 LYS A O 1
ATOM 690 N N . ILE A 1 89 ? 32.831 7.788 -9.220 1.00 38.94 89 ILE A N 1
ATOM 691 C CA . ILE A 1 89 ? 32.750 7.312 -10.605 1.00 38.94 89 ILE A CA 1
ATOM 692 C C . ILE A 1 89 ? 34.173 7.327 -11.181 1.00 38.94 89 ILE A C 1
ATOM 694 O O . ILE A 1 89 ? 34.692 8.365 -11.586 1.00 38.94 89 ILE A O 1
ATOM 698 N N . LYS A 1 90 ? 34.835 6.166 -11.196 1.00 35.72 90 LYS A N 1
ATOM 699 C CA . LYS A 1 90 ? 36.034 5.947 -12.011 1.00 35.72 90 LYS A CA 1
ATOM 700 C C . LYS A 1 90 ? 35.598 5.867 -13.472 1.00 35.72 90 LYS A C 1
ATOM 702 O O . LYS A 1 90 ? 35.111 4.840 -13.929 1.00 35.72 90 LYS A O 1
ATOM 707 N N . CYS A 1 91 ? 35.785 6.965 -14.195 1.00 32.09 91 CYS A N 1
ATOM 708 C CA . CYS A 1 91 ? 35.702 6.993 -15.647 1.00 32.09 91 CYS A CA 1
ATOM 709 C C . CYS A 1 91 ? 37.044 6.510 -16.217 1.00 32.09 91 CYS A C 1
ATOM 711 O O . CYS A 1 91 ? 38.010 7.265 -16.288 1.00 32.09 91 CYS A O 1
ATOM 713 N N . SER A 1 92 ? 37.129 5.230 -16.577 1.00 37.97 92 SER A N 1
ATOM 714 C CA . SER A 1 92 ? 38.238 4.672 -17.353 1.00 37.97 92 SER A CA 1
ATOM 715 C C . SER A 1 92 ? 37.787 4.496 -18.800 1.00 37.97 92 SER A C 1
ATOM 717 O O . SER A 1 92 ? 37.362 3.417 -19.199 1.00 37.97 92 SER A O 1
ATOM 719 N N . SER A 1 93 ? 37.866 5.570 -19.583 1.00 37.16 93 SER A N 1
ATOM 720 C CA . SER A 1 93 ? 37.839 5.489 -21.046 1.00 37.16 93 SER A CA 1
ATOM 721 C C . SER A 1 93 ? 39.238 5.794 -21.561 1.00 37.16 93 SER A C 1
ATOM 723 O O . SER A 1 93 ? 39.593 6.938 -21.834 1.00 37.16 93 SER A O 1
ATOM 725 N N . ALA A 1 94 ? 40.053 4.744 -21.634 1.00 39.22 94 ALA A N 1
ATOM 726 C CA . ALA A 1 94 ? 41.327 4.764 -22.328 1.00 39.22 94 ALA A CA 1
ATOM 727 C C . ALA A 1 94 ? 41.057 4.898 -23.835 1.00 39.22 94 ALA A C 1
ATOM 729 O O . ALA A 1 94 ? 40.690 3.932 -24.503 1.00 39.22 94 ALA A O 1
ATOM 730 N N . LYS A 1 95 ? 41.237 6.108 -24.372 1.00 41.91 95 LYS A N 1
ATOM 731 C CA . LYS A 1 95 ? 41.415 6.322 -25.810 1.00 41.91 95 LYS A CA 1
ATOM 732 C C . LYS A 1 95 ? 42.752 5.699 -26.215 1.00 41.91 95 LYS A C 1
ATOM 734 O O . LYS A 1 95 ? 43.807 6.265 -25.951 1.00 41.91 95 LYS A O 1
ATOM 739 N N . LYS A 1 96 ? 42.712 4.526 -26.848 1.00 42.78 96 LYS A N 1
ATOM 740 C CA . LYS A 1 96 ? 43.812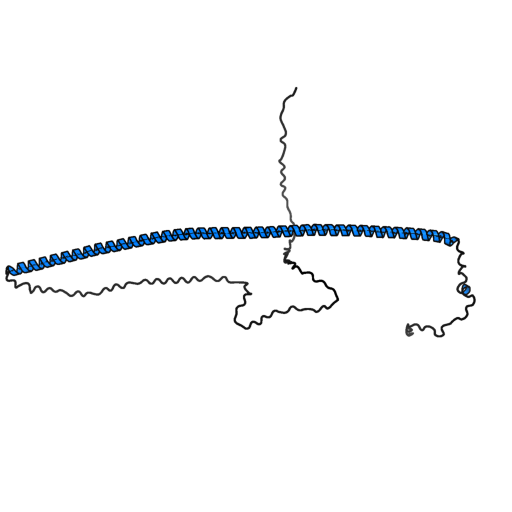 4.056 -27.697 1.00 42.78 96 LYS A CA 1
ATOM 741 C C . LYS A 1 96 ? 43.653 4.729 -29.056 1.00 42.78 96 LYS A C 1
ATOM 743 O O . LYS A 1 96 ? 42.938 4.235 -29.920 1.00 42.78 96 LYS A O 1
ATOM 748 N N . GLU A 1 97 ? 44.298 5.876 -29.218 1.00 39.16 97 GLU A N 1
ATOM 749 C CA . GLU A 1 97 ? 44.598 6.432 -30.535 1.00 39.16 97 GLU A CA 1
ATOM 750 C C . GLU A 1 97 ? 45.704 5.567 -31.151 1.00 39.16 97 GLU A C 1
ATOM 752 O O . GLU A 1 97 ? 46.874 5.654 -30.781 1.00 39.16 97 GLU A O 1
ATOM 757 N N . SER A 1 98 ? 45.325 4.663 -32.056 1.00 41.72 98 SER A N 1
ATOM 758 C CA . SER A 1 98 ? 46.270 3.942 -32.906 1.00 41.72 98 SER A CA 1
ATOM 759 C C . SER A 1 98 ? 46.824 4.919 -33.939 1.00 41.72 98 SER A C 1
ATOM 761 O O . SER A 1 98 ? 46.229 5.151 -34.993 1.00 41.72 98 SER A O 1
ATOM 763 N N . LYS A 1 99 ? 47.959 5.524 -33.597 1.00 39.22 99 LYS A N 1
ATOM 764 C CA . LYS A 1 99 ? 48.805 6.289 -34.506 1.00 39.22 99 LYS A CA 1
ATOM 765 C C . LYS A 1 99 ? 49.352 5.313 -35.549 1.00 39.22 99 LYS A C 1
ATOM 767 O O . LYS A 1 99 ? 50.221 4.504 -35.252 1.00 39.22 99 LYS A O 1
ATOM 772 N N . ILE A 1 100 ? 48.766 5.343 -36.743 1.00 43.06 100 ILE A N 1
ATOM 773 C CA . ILE A 1 100 ? 49.289 4.659 -37.925 1.00 43.06 100 ILE A CA 1
ATOM 774 C C . ILE A 1 100 ? 50.619 5.336 -38.253 1.00 43.06 100 ILE A C 1
ATOM 776 O O . ILE A 1 100 ? 50.657 6.482 -38.703 1.00 43.06 100 ILE A O 1
ATOM 780 N N . GLU A 1 101 ? 51.709 4.639 -37.954 1.00 40.50 101 GLU A N 1
ATOM 781 C CA . GLU A 1 101 ? 53.047 4.978 -38.411 1.00 40.50 101 GLU A CA 1
ATOM 782 C C . GLU A 1 101 ? 53.056 4.916 -39.942 1.00 40.50 101 GLU A C 1
ATOM 784 O O . GLU A 1 101 ? 52.961 3.852 -40.556 1.00 40.50 101 GLU A O 1
ATOM 789 N N . GLN A 1 102 ? 53.129 6.086 -40.574 1.00 45.19 102 GLN A N 1
ATOM 790 C CA . GLN A 1 102 ? 53.496 6.185 -41.976 1.00 45.19 102 GLN A CA 1
ATOM 791 C C . GLN A 1 102 ? 54.971 5.803 -42.101 1.00 45.19 102 GLN A C 1
ATOM 793 O O . GLN A 1 102 ? 55.868 6.609 -41.859 1.00 45.19 102 GLN A O 1
ATOM 798 N N . ASN A 1 103 ? 55.203 4.554 -42.494 1.00 41.19 103 ASN A N 1
ATOM 799 C CA . ASN A 1 103 ? 56.470 4.086 -43.034 1.00 41.19 103 ASN A CA 1
ATOM 800 C C . ASN A 1 103 ? 56.762 4.832 -44.344 1.00 41.19 103 ASN A C 1
ATOM 802 O O . ASN A 1 103 ? 56.423 4.378 -45.434 1.00 41.19 103 ASN A O 1
ATOM 806 N N . PHE A 1 104 ? 57.386 6.005 -44.233 1.00 37.91 104 PHE A N 1
ATOM 807 C CA . PHE A 1 104 ? 58.039 6.689 -45.344 1.00 37.91 104 PHE A CA 1
ATOM 808 C C . PHE A 1 104 ? 59.378 5.984 -45.596 1.00 37.91 104 PHE A C 1
ATOM 810 O O . PHE A 1 104 ? 60.444 6.409 -45.144 1.00 37.91 104 PHE A O 1
ATOM 817 N N . SER A 1 105 ? 59.318 4.834 -46.266 1.00 46.19 105 SER A N 1
ATOM 818 C CA . SER A 1 105 ? 60.508 4.169 -46.783 1.00 46.19 105 SER A CA 1
ATOM 819 C C . SER A 1 105 ? 61.145 5.080 -47.829 1.00 46.19 105 SER A C 1
ATOM 821 O O . SER A 1 105 ? 60.615 5.271 -48.920 1.00 46.19 105 SER A O 1
ATOM 823 N N . LYS A 1 106 ? 62.288 5.656 -47.448 1.00 44.88 106 LYS A N 1
ATOM 824 C CA . LYS A 1 106 ? 63.279 6.288 -48.318 1.00 44.88 106 LYS A CA 1
ATOM 825 C C . LYS A 1 106 ? 63.565 5.369 -49.510 1.00 44.88 106 LYS A C 1
ATOM 827 O O . LYS A 1 106 ? 64.358 4.439 -49.394 1.00 44.88 106 LYS A O 1
ATOM 832 N N . ALA A 1 107 ? 62.931 5.636 -50.645 1.00 40.19 107 ALA A N 1
ATOM 833 C CA . ALA A 1 107 ? 63.445 5.197 -51.928 1.00 40.19 107 ALA A CA 1
ATOM 834 C C . ALA A 1 107 ? 64.546 6.189 -52.296 1.00 40.19 107 ALA A C 1
ATOM 836 O O . ALA A 1 107 ? 64.288 7.358 -52.572 1.00 40.19 107 ALA A O 1
ATOM 837 N N . SER A 1 108 ? 65.780 5.717 -52.168 1.00 46.59 108 SER A N 1
ATOM 838 C CA . SER A 1 108 ? 66.983 6.378 -52.642 1.00 46.59 108 SER A CA 1
ATOM 839 C C . SER A 1 108 ? 66.786 6.857 -54.075 1.00 46.59 108 SER A C 1
ATOM 841 O O . SER A 1 108 ? 66.516 6.057 -54.973 1.00 46.59 108 SER A O 1
ATOM 843 N N . ASP A 1 109 ? 66.958 8.160 -54.236 1.00 43.94 109 ASP A N 1
ATOM 844 C CA . ASP A 1 109 ? 67.261 8.865 -55.468 1.00 43.94 109 ASP A CA 1
ATOM 845 C C . ASP A 1 109 ? 68.580 8.301 -56.021 1.00 43.94 109 ASP A C 1
ATOM 847 O O . ASP A 1 109 ? 69.675 8.779 -55.731 1.00 43.94 109 ASP A O 1
ATOM 851 N N . VAL A 1 110 ? 68.494 7.151 -56.692 1.00 51.44 110 VAL A N 1
ATOM 852 C CA . VAL A 1 110 ? 69.580 6.649 -57.526 1.00 51.44 110 VAL A CA 1
ATOM 853 C C . VAL A 1 110 ? 69.466 7.375 -58.850 1.00 51.44 110 VAL A C 1
ATOM 855 O O . VAL A 1 110 ? 68.645 7.023 -59.695 1.00 51.44 110 VAL A O 1
ATOM 858 N N . ASP A 1 111 ? 70.305 8.400 -58.977 1.00 47.59 111 ASP A N 1
ATOM 859 C CA . ASP A 1 111 ? 70.753 9.017 -60.219 1.00 47.59 111 ASP A CA 1
ATOM 860 C C . ASP A 1 111 ? 70.758 7.999 -61.372 1.00 47.59 111 ASP A C 1
ATOM 862 O O . ASP A 1 111 ? 71.727 7.269 -61.606 1.00 47.59 111 ASP A O 1
ATOM 866 N N . LEU A 1 112 ? 69.679 7.986 -62.153 1.00 53.78 112 LEU A N 1
ATOM 867 C CA . LEU A 1 112 ? 69.674 7.454 -63.509 1.00 53.78 112 LEU A CA 1
ATOM 868 C C . LEU A 1 112 ? 70.441 8.453 -64.380 1.00 53.78 112 LEU A C 1
ATOM 870 O O . LEU A 1 112 ? 69.874 9.183 -65.193 1.00 53.78 112 LEU A O 1
ATOM 874 N N . LYS A 1 113 ? 71.767 8.479 -64.202 1.00 53.56 113 LYS A N 1
ATOM 875 C CA . LYS A 1 113 ? 72.715 8.996 -65.190 1.00 53.56 113 LYS A CA 1
ATOM 876 C C . LYS A 1 113 ? 72.576 8.140 -66.446 1.00 53.56 113 LYS A C 1
ATOM 878 O O . LYS A 1 113 ? 73.287 7.157 -66.644 1.00 53.56 113 LYS A O 1
ATOM 883 N N . LEU A 1 114 ? 71.625 8.516 -67.294 1.00 48.78 114 LEU A N 1
ATOM 884 C CA . LEU A 1 114 ? 71.553 8.069 -68.674 1.00 48.78 114 LEU A CA 1
ATOM 885 C C . LEU A 1 114 ? 72.829 8.552 -69.364 1.00 48.78 114 LEU A C 1
ATOM 887 O O . LEU A 1 114 ? 72.992 9.732 -69.669 1.00 48.78 114 LEU A O 1
ATOM 891 N N . SER A 1 115 ? 73.768 7.630 -69.551 1.00 51.16 115 SER A N 1
ATOM 892 C CA . SER A 1 115 ? 74.947 7.856 -70.371 1.00 51.16 115 SER A CA 1
ATOM 893 C C . SER A 1 115 ? 74.494 8.156 -71.800 1.00 51.16 115 SER A C 1
ATOM 895 O O . SER A 1 115 ? 74.007 7.280 -72.513 1.00 51.16 115 SER A O 1
ATOM 897 N N . ILE A 1 116 ? 74.667 9.410 -72.219 1.00 54.72 116 ILE A N 1
ATOM 898 C CA . ILE A 1 116 ? 74.418 9.913 -73.582 1.00 54.72 116 ILE A CA 1
ATOM 899 C C . ILE A 1 116 ? 75.364 9.242 -74.608 1.00 54.72 116 ILE A C 1
ATOM 901 O O . ILE A 1 116 ? 75.177 9.359 -75.816 1.00 54.72 116 ILE A O 1
ATOM 905 N N . ALA A 1 117 ? 76.349 8.463 -74.152 1.00 51.81 117 ALA A N 1
ATOM 906 C CA . ALA A 1 117 ? 77.410 7.901 -74.981 1.00 51.81 117 ALA A CA 1
ATOM 907 C C . ALA A 1 117 ? 77.029 6.664 -75.825 1.00 51.81 117 ALA A C 1
ATOM 909 O O . ALA A 1 117 ? 77.896 6.126 -76.504 1.00 51.81 117 ALA A O 1
ATOM 910 N N . SER A 1 118 ? 75.771 6.199 -75.829 1.00 49.25 118 SER A N 1
ATOM 911 C CA . SER A 1 118 ? 75.355 5.033 -76.642 1.00 49.25 118 SER A CA 1
ATOM 912 C C . SER A 1 118 ? 74.379 5.346 -77.785 1.00 49.25 118 SER A C 1
ATOM 914 O O . SER A 1 118 ? 73.872 4.436 -78.427 1.00 49.25 118 SER A O 1
ATOM 916 N N . LEU A 1 119 ? 74.136 6.625 -78.095 1.00 48.28 119 LEU A N 1
ATOM 917 C CA . LEU A 1 119 ? 73.254 7.031 -79.204 1.00 48.28 119 LEU A CA 1
ATOM 918 C C . LEU A 1 119 ? 73.942 7.101 -80.581 1.00 48.28 119 LEU A C 1
ATOM 920 O O . LEU A 1 119 ? 73.296 7.463 -81.560 1.00 48.28 119 LEU A O 1
ATOM 924 N N . VAL A 1 120 ? 75.226 6.752 -80.695 1.00 53.38 120 VAL A N 1
ATOM 925 C CA . VAL A 1 120 ? 75.976 6.894 -81.955 1.00 53.38 120 VAL A CA 1
ATOM 926 C C . VAL A 1 120 ? 76.517 5.546 -82.416 1.00 53.38 120 VAL A C 1
ATOM 928 O O . VAL A 1 120 ? 77.703 5.276 -82.331 1.00 53.38 120 VAL A O 1
ATOM 931 N N . THR A 1 121 ? 75.622 4.676 -82.875 1.00 53.56 121 THR A N 1
ATOM 932 C CA . THR A 1 121 ? 75.878 3.680 -83.934 1.00 53.56 121 THR A CA 1
ATOM 933 C C . THR A 1 121 ? 74.524 3.152 -84.412 1.00 53.56 121 THR A C 1
ATOM 935 O O . THR A 1 121 ? 74.098 2.056 -84.071 1.00 53.56 121 THR A O 1
ATOM 938 N N . ALA A 1 122 ? 73.807 3.966 -85.187 1.00 48.06 122 ALA A N 1
ATOM 939 C CA . ALA A 1 122 ? 72.634 3.519 -85.931 1.00 48.06 122 ALA A CA 1
ATOM 940 C C . ALA A 1 122 ? 72.915 3.697 -87.424 1.00 48.06 122 ALA A C 1
ATOM 942 O O . ALA A 1 122 ? 72.689 4.754 -88.012 1.00 48.06 122 ALA A O 1
ATOM 943 N N . SER A 1 123 ? 73.452 2.650 -88.041 1.00 52.38 123 SER A N 1
ATOM 944 C CA . SER A 1 123 ? 73.253 2.406 -89.464 1.00 52.38 123 SER A CA 1
ATOM 945 C C . SER A 1 123 ? 71.751 2.184 -89.665 1.00 52.38 123 SER A C 1
ATOM 947 O O . SER A 1 123 ? 71.216 1.158 -89.259 1.00 52.38 123 SER A O 1
ATOM 949 N N . ASN A 1 124 ? 71.069 3.178 -90.241 1.00 54.28 124 ASN A N 1
ATOM 950 C CA . ASN A 1 124 ? 69.629 3.167 -90.503 1.00 54.28 124 ASN A CA 1
ATOM 951 C C . ASN A 1 124 ? 69.264 2.089 -91.537 1.00 54.28 124 ASN A C 1
ATOM 953 O O . ASN A 1 124 ? 69.160 2.363 -92.733 1.00 54.28 124 ASN A O 1
ATOM 957 N N . SER A 1 125 ? 69.073 0.860 -91.062 1.00 54.81 125 SER A N 1
ATOM 958 C CA . SER A 1 125 ? 68.341 -0.184 -91.772 1.00 54.81 125 SER A CA 1
ATOM 959 C C . SER A 1 125 ? 66.840 0.035 -91.565 1.00 54.81 125 SER A C 1
ATOM 961 O O . SER A 1 125 ? 66.395 0.268 -90.439 1.00 54.81 125 SER A O 1
ATOM 963 N N . SER A 1 126 ? 66.053 -0.058 -92.640 1.00 60.25 126 SER A N 1
ATOM 964 C CA . SER A 1 126 ? 64.582 0.028 -92.602 1.00 60.25 126 SER A CA 1
ATOM 965 C C . SER A 1 126 ? 63.962 -0.930 -91.571 1.00 60.25 126 SER A C 1
ATOM 967 O O . SER A 1 126 ? 62.955 -0.593 -90.951 1.00 60.25 126 SER A O 1
ATOM 969 N N . ASP A 1 127 ? 64.604 -2.078 -91.325 1.00 61.97 127 ASP A N 1
ATOM 970 C CA . ASP A 1 127 ? 64.120 -3.117 -90.409 1.00 61.97 127 ASP A CA 1
ATOM 971 C C . ASP A 1 127 ? 64.154 -2.707 -88.920 1.00 61.97 127 ASP A C 1
ATOM 973 O O . ASP A 1 127 ? 63.353 -3.206 -88.124 1.00 61.97 127 ASP A O 1
ATOM 977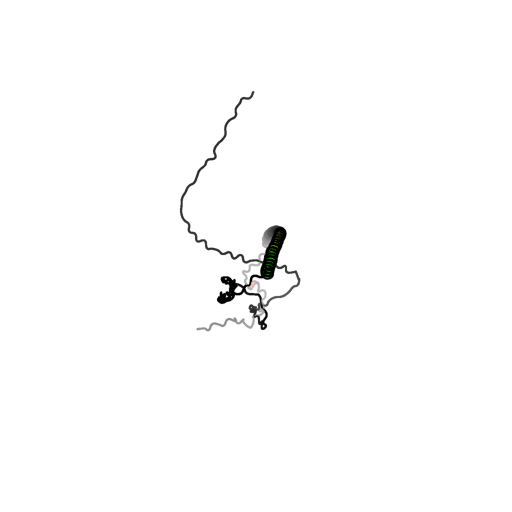 N N . ASP A 1 128 ? 65.040 -1.791 -88.507 1.00 64.06 128 ASP A N 1
ATOM 978 C CA . ASP A 1 128 ? 65.140 -1.360 -87.100 1.00 64.06 128 ASP A CA 1
ATOM 979 C C . ASP A 1 128 ? 64.088 -0.305 -86.726 1.00 64.06 128 ASP A C 1
ATOM 981 O O . ASP A 1 128 ? 63.597 -0.286 -85.592 1.00 64.06 128 ASP A O 1
ATOM 985 N N . LEU A 1 129 ? 63.669 0.527 -87.685 1.00 69.88 129 LEU A N 1
ATOM 986 C CA . LEU A 1 129 ? 62.568 1.476 -8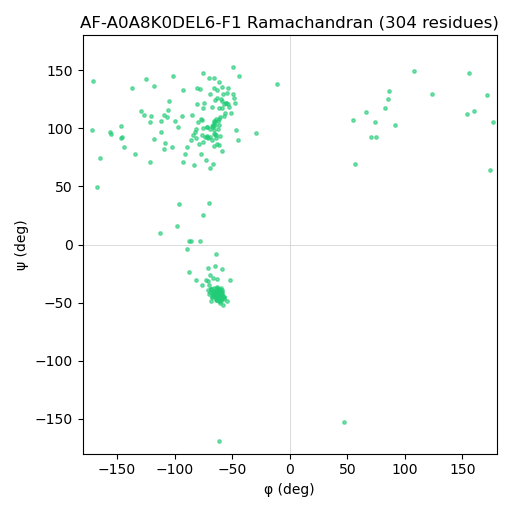7.488 1.00 69.88 129 LEU A CA 1
ATOM 987 C C . LEU A 1 129 ? 61.229 0.748 -87.329 1.00 69.88 129 LEU A C 1
ATOM 989 O O . LEU A 1 129 ? 60.422 1.124 -86.474 1.00 69.88 129 LEU A O 1
ATOM 993 N N . ASP A 1 130 ? 61.012 -0.333 -88.080 1.00 73.88 130 ASP A N 1
ATOM 994 C CA . ASP A 1 130 ? 59.806 -1.154 -87.950 1.00 73.88 130 ASP A CA 1
ATOM 995 C C . ASP A 1 130 ? 59.762 -1.907 -86.611 1.00 73.88 130 ASP A C 1
ATOM 997 O O . ASP A 1 130 ? 58.721 -1.933 -85.944 1.00 73.88 130 ASP A O 1
ATOM 1001 N N . ARG A 1 131 ? 60.906 -2.404 -86.120 1.00 74.62 131 ARG A N 1
ATOM 1002 C CA . ARG A 1 131 ? 61.009 -2.994 -84.772 1.00 74.62 131 ARG A CA 1
ATOM 1003 C C . ARG A 1 131 ? 60.717 -1.984 -83.662 1.00 74.62 131 ARG A C 1
ATOM 1005 O O . ARG A 1 131 ? 59.992 -2.315 -82.722 1.00 74.62 131 ARG A O 1
ATOM 1012 N N . GLN A 1 132 ? 61.234 -0.758 -83.757 1.00 76.19 132 GLN A N 1
ATOM 1013 C CA . GLN A 1 132 ? 60.932 0.313 -82.795 1.00 76.19 132 GLN A CA 1
ATOM 1014 C C . GLN A 1 132 ? 59.461 0.744 -82.848 1.00 76.19 132 GLN A C 1
ATOM 1016 O O . GLN A 1 132 ? 58.831 0.991 -81.815 1.00 76.19 132 GLN A O 1
ATOM 1021 N N . ARG A 1 133 ? 58.873 0.781 -84.045 1.00 80.88 133 ARG A N 1
ATOM 1022 C CA . ARG A 1 133 ? 57.446 1.059 -84.224 1.00 80.88 133 ARG A CA 1
ATOM 1023 C C . ARG A 1 133 ? 56.584 -0.012 -83.559 1.00 80.88 133 ARG A C 1
ATOM 1025 O O . ARG A 1 133 ? 55.583 0.317 -82.922 1.00 80.88 133 ARG A O 1
ATOM 1032 N N . ASP A 1 134 ? 56.972 -1.277 -83.657 1.00 84.56 134 ASP A N 1
ATOM 1033 C CA . ASP A 1 134 ? 56.228 -2.387 -83.064 1.00 84.56 134 ASP A CA 1
ATOM 1034 C C . ASP A 1 134 ? 56.406 -2.502 -81.546 1.00 84.56 134 ASP A C 1
ATOM 1036 O O . ASP A 1 134 ? 55.439 -2.816 -80.845 1.00 84.56 134 ASP A O 1
ATOM 1040 N N . THR A 1 135 ? 57.584 -2.191 -80.997 1.00 86.75 135 THR A N 1
ATOM 1041 C CA . THR A 1 135 ? 57.763 -2.081 -79.537 1.00 86.75 135 THR A CA 1
ATOM 1042 C C . THR A 1 135 ? 56.946 -0.925 -78.964 1.00 86.75 135 THR A C 1
ATOM 1044 O O . THR A 1 135 ? 56.284 -1.102 -77.938 1.00 86.75 135 THR A O 1
ATOM 1047 N N . TYR A 1 136 ? 56.896 0.215 -79.660 1.00 89.44 136 TYR A N 1
ATOM 1048 C CA . TYR A 1 136 ? 56.050 1.347 -79.287 1.00 89.44 136 TYR A CA 1
ATOM 1049 C C . TYR A 1 136 ? 54.554 0.998 -79.343 1.00 89.44 136 TYR A C 1
ATOM 1051 O O . TYR A 1 136 ? 53.836 1.239 -78.372 1.00 89.44 136 TYR A O 1
ATOM 1059 N N . LYS A 1 137 ? 54.076 0.349 -80.418 1.00 92.06 137 LYS A N 1
ATOM 1060 C CA . LYS A 1 137 ? 52.686 -0.149 -80.505 1.00 92.06 137 LYS A CA 1
ATOM 1061 C C . LYS A 1 137 ? 52.354 -1.101 -79.351 1.00 92.06 137 LYS A C 1
ATOM 1063 O O . LYS A 1 137 ? 51.326 -0.928 -78.700 1.00 92.06 137 LYS A O 1
ATOM 1068 N N . LYS A 1 138 ? 53.229 -2.072 -79.055 1.00 91.94 138 LYS A N 1
ATOM 1069 C CA . LYS A 1 138 ? 53.059 -3.010 -77.927 1.00 91.94 138 LYS A CA 1
ATOM 1070 C C . LYS A 1 138 ? 53.006 -2.283 -76.581 1.00 91.94 138 LYS A C 1
ATOM 1072 O O . LYS A 1 138 ? 52.180 -2.627 -75.737 1.00 91.94 138 LYS A O 1
ATOM 1077 N N . TRP A 1 139 ? 53.843 -1.265 -76.381 1.00 93.38 139 TRP A N 1
ATOM 1078 C CA . TRP A 1 139 ? 53.823 -0.440 -75.172 1.00 93.38 139 TRP A CA 1
ATOM 1079 C C . TRP A 1 139 ? 52.517 0.351 -75.029 1.00 93.38 139 TRP A C 1
ATOM 1081 O O . TRP A 1 139 ? 51.926 0.337 -73.949 1.00 93.38 139 TRP A O 1
ATOM 1091 N N . ILE A 1 140 ? 52.020 0.970 -76.107 1.00 93.38 140 ILE A N 1
ATOM 1092 C CA . ILE A 1 140 ? 50.727 1.676 -76.114 1.00 93.38 140 ILE A CA 1
ATOM 1093 C C . ILE A 1 140 ? 49.576 0.722 -75.781 1.00 93.38 140 ILE A C 1
ATOM 1095 O O . ILE A 1 140 ? 48.743 1.054 -74.937 1.00 93.38 140 ILE A O 1
ATOM 1099 N N . ILE A 1 141 ? 49.552 -0.473 -76.383 1.00 93.31 141 ILE A N 1
ATOM 1100 C CA . ILE A 1 141 ? 48.543 -1.506 -76.092 1.00 93.31 141 ILE A CA 1
ATOM 1101 C C . ILE A 1 141 ? 48.573 -1.864 -74.602 1.00 93.31 141 ILE A C 1
ATOM 1103 O O . ILE A 1 141 ? 47.554 -1.742 -73.924 1.00 93.31 141 ILE A O 1
ATOM 1107 N N . LYS A 1 142 ? 49.752 -2.197 -74.063 1.00 93.00 142 LYS A N 1
ATOM 1108 C CA . LYS A 1 142 ? 49.922 -2.546 -72.644 1.00 93.00 142 LYS A CA 1
ATOM 1109 C C . LYS A 1 142 ? 49.534 -1.396 -71.707 1.00 93.00 142 LYS A C 1
ATOM 1111 O O . LYS A 1 142 ? 48.935 -1.620 -70.659 1.00 93.00 142 LYS A O 1
ATOM 1116 N N . LYS A 1 143 ? 49.850 -0.147 -72.070 1.00 94.00 143 LYS A N 1
ATOM 1117 C CA . LYS A 1 143 ? 49.504 1.033 -71.264 1.00 94.00 143 LYS A CA 1
ATOM 1118 C C . LYS A 1 143 ? 48.000 1.318 -71.275 1.00 94.00 143 LYS A C 1
ATOM 1120 O O . LYS A 1 143 ? 47.467 1.756 -70.256 1.00 94.00 143 LYS A O 1
ATOM 1125 N N . ASN A 1 144 ? 47.324 1.064 -72.394 1.00 93.06 144 ASN A N 1
ATOM 1126 C CA . ASN A 1 144 ? 45.870 1.184 -72.506 1.00 93.06 144 ASN A CA 1
ATOM 1127 C C . ASN A 1 144 ? 45.143 0.072 -71.740 1.00 93.06 144 ASN A C 1
ATOM 1129 O O . ASN A 1 144 ? 44.154 0.351 -71.067 1.00 93.06 144 ASN A O 1
ATOM 1133 N N . GLU A 1 145 ? 45.654 -1.157 -71.780 1.00 93.25 145 GLU A N 1
ATOM 1134 C CA . GLU A 1 145 ? 45.123 -2.277 -70.998 1.00 93.25 145 GLU A CA 1
ATOM 1135 C C . GLU A 1 145 ? 45.249 -2.028 -69.489 1.00 93.25 145 GLU A C 1
ATOM 1137 O O . GLU A 1 145 ? 44.290 -2.215 -68.744 1.00 93.25 145 GLU A O 1
ATOM 1142 N N . GLU A 1 146 ? 46.384 -1.487 -69.040 1.00 92.31 146 GLU A N 1
ATOM 1143 C CA . GLU A 1 146 ? 46.570 -1.096 -67.640 1.00 92.31 146 GLU A CA 1
ATOM 1144 C C . GLU A 1 146 ? 45.583 0.002 -67.210 1.00 92.31 146 GLU A C 1
ATOM 1146 O O . GLU A 1 146 ? 44.977 -0.083 -66.142 1.00 92.31 146 GLU A O 1
ATOM 1151 N N . LYS A 1 147 ? 45.350 1.015 -68.060 1.00 91.81 147 LYS A N 1
ATOM 1152 C CA . LYS A 1 147 ? 44.319 2.036 -67.799 1.00 91.81 147 LYS A CA 1
ATOM 1153 C C . LYS A 1 147 ? 42.925 1.417 -67.684 1.00 91.81 147 LYS A C 1
ATOM 1155 O O . LYS A 1 147 ? 42.173 1.809 -66.795 1.00 91.81 147 LYS A O 1
ATOM 1160 N N . LYS A 1 148 ? 42.597 0.454 -68.551 1.00 94.12 148 LYS A N 1
ATOM 1161 C CA . LYS A 1 148 ? 41.312 -0.253 -68.527 1.00 94.12 148 LYS A CA 1
ATOM 1162 C C . LYS A 1 148 ? 41.134 -1.039 -67.224 1.00 94.12 148 LYS A C 1
ATOM 1164 O O . LYS A 1 148 ? 40.114 -0.864 -66.570 1.00 94.12 148 LYS A O 1
ATOM 1169 N N . ARG A 1 149 ? 42.153 -1.785 -66.782 1.00 93.94 149 ARG A N 1
ATOM 1170 C CA . ARG A 1 149 ? 42.130 -2.514 -65.498 1.00 93.94 149 ARG A CA 1
ATOM 1171 C C . ARG A 1 149 ? 41.959 -1.592 -64.294 1.00 93.94 149 ARG A C 1
ATOM 1173 O O . ARG A 1 149 ? 41.224 -1.919 -63.368 1.00 93.94 149 ARG A O 1
ATOM 1180 N N . ILE A 1 150 ? 42.631 -0.438 -64.288 1.00 94.19 150 ILE A N 1
ATOM 1181 C CA . ILE A 1 150 ? 42.481 0.554 -63.214 1.00 94.19 150 ILE A CA 1
ATOM 1182 C C . ILE A 1 150 ? 41.048 1.098 -63.178 1.00 94.19 150 ILE A C 1
ATOM 1184 O O . ILE A 1 150 ? 40.495 1.263 -62.093 1.00 94.19 150 ILE A O 1
ATOM 1188 N N . GLU A 1 151 ? 40.447 1.376 -64.334 1.00 93.69 151 GLU A N 1
ATOM 1189 C CA . GLU A 1 151 ? 39.077 1.889 -64.396 1.00 93.69 151 GLU A CA 1
ATOM 1190 C C . GLU A 1 151 ? 38.046 0.827 -63.993 1.00 93.69 151 GLU A C 1
ATOM 1192 O O . GLU A 1 151 ? 37.172 1.108 -63.177 1.00 93.69 151 GLU A O 1
ATOM 1197 N N . GLU A 1 152 ? 38.205 -0.413 -64.458 1.00 94.06 152 GLU A N 1
ATOM 1198 C CA . GLU A 1 152 ? 37.385 -1.556 -64.034 1.00 94.06 152 GLU A CA 1
ATOM 1199 C C . GLU A 1 152 ? 37.473 -1.776 -62.516 1.00 94.06 152 GLU A C 1
ATOM 1201 O O . GLU A 1 152 ? 36.446 -1.886 -61.847 1.00 94.06 152 GLU A O 1
ATOM 1206 N N . ASN A 1 153 ? 38.681 -1.731 -61.942 1.00 94.12 153 ASN A N 1
ATOM 1207 C CA . ASN A 1 153 ? 38.876 -1.833 -60.494 1.00 94.12 153 ASN A CA 1
ATOM 1208 C C . ASN A 1 153 ? 38.221 -0.675 -59.726 1.00 94.12 153 ASN A C 1
ATOM 1210 O O . ASN A 1 153 ? 37.683 -0.888 -58.640 1.00 94.12 153 ASN A O 1
ATOM 1214 N N . LYS A 1 154 ? 38.244 0.553 -60.262 1.00 95.88 154 LYS A N 1
ATOM 1215 C CA . LYS A 1 154 ? 37.571 1.706 -59.640 1.00 95.88 154 LYS A CA 1
ATOM 1216 C C . LYS A 1 154 ? 36.054 1.563 -59.660 1.00 95.88 154 LYS A C 1
ATOM 1218 O O . LYS A 1 154 ? 35.413 1.919 -58.674 1.00 95.88 154 LYS A O 1
ATOM 1223 N N . ILE A 1 155 ? 35.487 1.085 -60.766 1.00 95.06 155 ILE A N 1
ATOM 1224 C CA . ILE A 1 155 ? 34.045 0.838 -60.885 1.00 95.06 155 ILE A CA 1
ATOM 1225 C C . ILE A 1 155 ? 33.634 -0.256 -59.899 1.00 95.06 155 ILE A C 1
ATOM 1227 O O . ILE A 1 155 ? 32.722 -0.037 -59.105 1.00 95.06 155 ILE A O 1
ATOM 1231 N N . TYR A 1 156 ? 34.373 -1.368 -59.868 1.00 95.62 156 TYR A N 1
ATOM 1232 C CA . TYR A 1 156 ? 34.136 -2.461 -58.927 1.00 95.62 156 TYR A CA 1
ATOM 1233 C C . TYR A 1 156 ? 34.188 -1.989 -57.466 1.00 95.62 156 TYR A C 1
ATOM 1235 O O . TYR A 1 156 ? 33.297 -2.294 -56.678 1.00 95.62 156 TYR A O 1
ATOM 1243 N N . LEU A 1 157 ? 35.193 -1.185 -57.100 1.00 94.56 157 LEU A N 1
ATOM 1244 C CA . LEU A 1 157 ? 35.315 -0.666 -55.737 1.00 94.56 157 LEU A CA 1
ATOM 1245 C C . LEU A 1 157 ? 34.143 0.250 -55.353 1.00 94.56 157 LEU A C 1
ATOM 1247 O O . LEU A 1 157 ? 33.647 0.160 -54.232 1.00 94.56 157 LEU A O 1
ATOM 1251 N N . LYS A 1 158 ? 33.676 1.099 -56.279 1.00 95.00 158 LYS A N 1
ATOM 1252 C CA . LYS A 1 158 ? 32.497 1.953 -56.061 1.00 95.00 158 LYS A CA 1
ATOM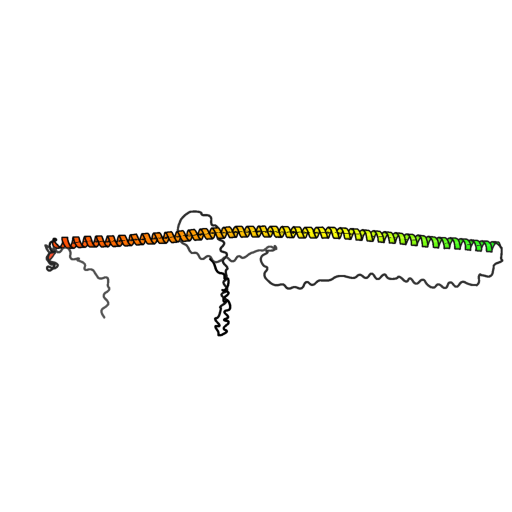 1253 C C . LYS A 1 158 ? 31.226 1.132 -55.865 1.00 95.00 158 LYS A C 1
ATOM 1255 O O . LYS A 1 158 ? 30.433 1.464 -54.992 1.00 95.00 158 LYS A O 1
ATOM 1260 N N . GLU A 1 159 ? 31.047 0.067 -56.644 1.00 95.25 159 GLU A N 1
ATOM 1261 C CA . GLU A 1 159 ? 29.884 -0.816 -56.528 1.00 95.25 159 GLU A CA 1
ATOM 1262 C C . GLU A 1 159 ? 29.873 -1.559 -55.185 1.00 95.25 159 GLU A C 1
ATOM 1264 O O . GLU A 1 159 ? 28.847 -1.599 -54.507 1.00 95.25 159 GLU A O 1
ATOM 1269 N N . VAL A 1 160 ? 31.027 -2.068 -54.739 1.00 96.00 160 VAL A N 1
ATOM 1270 C CA . VAL A 1 160 ? 31.165 -2.678 -53.405 1.00 96.00 160 VAL A CA 1
ATOM 1271 C C . VAL A 1 160 ? 30.863 -1.661 -52.300 1.00 96.00 160 VAL A C 1
ATOM 1273 O O . VAL A 1 160 ? 30.093 -1.960 -51.387 1.00 96.00 160 VAL A O 1
ATOM 1276 N N . GLU A 1 161 ? 31.407 -0.444 -52.392 1.00 95.75 161 GLU A N 1
ATOM 1277 C CA . GLU A 1 161 ? 31.157 0.621 -51.413 1.00 95.75 161 GLU A CA 1
ATOM 1278 C C . GLU A 1 161 ? 29.669 1.017 -51.361 1.00 95.75 161 GLU A C 1
ATOM 1280 O O . GLU A 1 161 ? 29.112 1.252 -50.284 1.00 95.75 161 GLU A O 1
ATOM 1285 N N . GLU A 1 162 ? 28.994 1.072 -52.510 1.00 94.31 162 GLU A N 1
ATOM 1286 C CA . GLU A 1 162 ? 27.561 1.352 -52.590 1.00 94.31 162 GLU A CA 1
ATOM 1287 C C . GLU A 1 162 ? 26.724 0.225 -51.974 1.00 94.31 162 GLU A C 1
ATOM 1289 O O . GLU A 1 162 ? 25.824 0.495 -51.174 1.00 94.31 162 GLU A O 1
ATOM 1294 N N . GLN A 1 163 ? 27.063 -1.037 -52.249 1.00 94.25 163 GLN A N 1
ATOM 1295 C CA . GLN A 1 163 ? 26.408 -2.185 -51.619 1.00 94.25 163 GLN A CA 1
ATOM 1296 C C . GLN A 1 163 ? 26.601 -2.195 -50.096 1.00 94.25 163 GLN A C 1
ATOM 1298 O O . GLN A 1 163 ? 25.664 -2.496 -49.352 1.00 94.25 163 GLN A O 1
ATOM 1303 N N . GLU A 1 164 ? 27.787 -1.845 -49.597 1.00 95.25 164 GLU A N 1
ATOM 1304 C CA . GLU A 1 164 ? 28.035 -1.722 -48.156 1.00 95.25 164 GLU A CA 1
ATOM 1305 C C . GLU A 1 164 ? 27.225 -0.586 -47.522 1.00 95.25 164 GLU A C 1
ATOM 1307 O O . GLU A 1 164 ? 26.659 -0.761 -46.436 1.00 95.25 164 GLU A O 1
ATOM 1312 N N . LYS A 1 165 ? 27.111 0.563 -48.202 1.00 95.62 165 LYS A N 1
ATOM 1313 C CA . LYS A 1 165 ? 26.251 1.676 -47.764 1.00 95.62 165 LYS A CA 1
ATOM 1314 C C . LYS A 1 165 ? 24.786 1.252 -47.701 1.00 95.62 165 LYS A C 1
ATOM 1316 O O . LYS A 1 165 ? 24.120 1.536 -46.706 1.00 95.62 165 LYS A O 1
ATOM 1321 N N . GLN A 1 166 ? 24.296 0.533 -48.709 1.00 95.06 166 GLN A N 1
ATOM 1322 C CA . GLN A 1 166 ? 22.924 0.020 -48.723 1.00 95.06 166 GLN A CA 1
ATOM 1323 C C . GLN A 1 166 ? 22.675 -0.972 -47.582 1.00 95.06 166 GLN A C 1
ATOM 1325 O O . GLN A 1 166 ? 21.705 -0.809 -46.840 1.00 95.06 166 GLN A O 1
ATOM 1330 N N . LYS A 1 167 ? 23.584 -1.932 -47.363 1.00 95.81 167 LYS A N 1
ATOM 1331 C CA . LYS A 1 167 ? 23.500 -2.880 -46.237 1.00 95.81 167 LYS A CA 1
ATOM 1332 C C . LYS A 1 167 ? 23.492 -2.165 -44.887 1.00 95.81 167 LYS A C 1
ATOM 1334 O O . LYS A 1 167 ? 22.725 -2.540 -44.003 1.00 95.81 167 LYS A O 1
ATOM 1339 N N . ARG A 1 168 ? 24.304 -1.117 -44.721 1.00 94.88 168 ARG A N 1
ATOM 1340 C CA . ARG A 1 168 ? 24.326 -0.304 -43.495 1.00 94.88 168 ARG A CA 1
ATOM 1341 C C . ARG A 1 168 ? 22.991 0.399 -43.259 1.00 94.88 168 ARG A C 1
ATOM 1343 O O . ARG A 1 168 ? 22.451 0.318 -42.161 1.00 94.88 168 ARG A O 1
ATOM 1350 N N . LEU A 1 169 ? 22.436 1.036 -44.289 1.00 96.00 169 LEU A N 1
ATOM 1351 C CA . LEU A 1 169 ? 21.135 1.705 -44.200 1.00 96.00 169 LEU A CA 1
ATOM 1352 C C . LEU A 1 169 ? 20.004 0.719 -43.890 1.00 96.00 169 LEU A C 1
ATOM 1354 O O . LEU A 1 169 ? 19.107 1.028 -43.106 1.00 96.00 169 LEU A O 1
ATOM 1358 N N . GLU A 1 170 ? 20.035 -0.476 -44.476 1.00 96.56 170 GLU A N 1
ATOM 1359 C CA . GLU A 1 170 ? 19.059 -1.524 -44.179 1.00 96.56 170 GLU A CA 1
ATOM 1360 C C . GLU A 1 170 ? 19.177 -2.016 -42.730 1.00 96.56 170 GLU A C 1
ATOM 1362 O O . GLU A 1 170 ? 18.168 -2.111 -42.029 1.00 96.56 170 GLU A O 1
ATOM 1367 N N . GLN A 1 171 ? 20.398 -2.221 -42.231 1.00 95.44 171 GLN A N 1
ATOM 1368 C CA . GLN A 1 171 ? 20.636 -2.552 -40.823 1.00 95.44 171 GLN A CA 1
ATOM 1369 C C . GLN A 1 171 ? 20.142 -1.453 -39.878 1.00 95.44 171 GLN A C 1
ATOM 1371 O O . GLN A 1 171 ? 19.520 -1.755 -38.861 1.00 95.44 171 GLN A O 1
ATOM 1376 N N . GLU A 1 172 ? 20.375 -0.181 -40.198 1.00 96.94 172 GLU A N 1
ATOM 1377 C CA . GLU A 1 172 ? 19.866 0.950 -39.415 1.00 96.94 172 GLU A CA 1
ATOM 1378 C C . GLU A 1 172 ? 18.333 0.987 -39.402 1.00 96.94 172 GLU A C 1
ATOM 1380 O O . GLU A 1 172 ? 17.733 1.176 -38.340 1.00 96.94 172 GLU A O 1
ATOM 1385 N N . ARG A 1 173 ? 17.685 0.726 -40.546 1.00 96.88 173 ARG A N 1
ATOM 1386 C CA . ARG A 1 173 ? 16.220 0.607 -40.636 1.00 96.88 173 ARG A CA 1
ATOM 1387 C C . ARG A 1 173 ? 15.693 -0.532 -39.770 1.00 96.88 173 ARG A C 1
ATOM 1389 O O . ARG A 1 173 ? 14.732 -0.331 -39.027 1.00 96.88 173 ARG A O 1
ATOM 1396 N N . GLU A 1 174 ? 16.312 -1.707 -39.827 1.00 97.12 174 GLU A N 1
ATOM 1397 C CA . GLU A 1 174 ? 15.920 -2.854 -39.002 1.00 97.12 174 GLU A CA 1
ATOM 1398 C C . GLU A 1 174 ? 16.163 -2.596 -37.509 1.00 97.12 174 GLU A C 1
ATOM 1400 O O . GLU A 1 174 ? 15.299 -2.887 -36.677 1.00 97.12 174 GLU A O 1
ATOM 1405 N N . ASN A 1 175 ? 17.281 -1.962 -37.153 1.00 97.44 175 ASN A N 1
ATOM 1406 C CA . ASN A 1 175 ? 17.565 -1.537 -35.782 1.00 97.44 175 ASN A CA 1
ATOM 1407 C C . ASN A 1 175 ? 16.523 -0.535 -35.275 1.00 97.44 175 ASN A C 1
ATOM 1409 O O . ASN A 1 175 ? 16.040 -0.669 -34.148 1.00 97.44 175 ASN A O 1
ATOM 1413 N N . PHE A 1 176 ? 16.118 0.426 -36.107 1.00 97.75 176 PHE A N 1
ATOM 1414 C CA . PHE A 1 176 ? 15.078 1.392 -35.767 1.00 97.75 176 PHE A CA 1
ATOM 1415 C C . PHE A 1 176 ? 13.711 0.723 -35.571 1.00 97.75 176 PHE A C 1
ATOM 1417 O O . PHE A 1 176 ? 13.038 0.978 -34.569 1.00 97.75 176 PHE A O 1
ATOM 1424 N N . LYS A 1 177 ? 13.319 -0.204 -36.457 1.00 97.69 177 LYS A N 1
ATOM 1425 C CA . LYS A 1 177 ? 12.087 -0.999 -36.295 1.00 97.69 177 LYS A CA 1
ATOM 1426 C C . LYS A 1 177 ? 12.105 -1.809 -34.997 1.00 97.69 177 LYS A C 1
ATOM 1428 O O . LYS A 1 177 ? 11.133 -1.783 -34.242 1.00 97.69 177 LYS A O 1
ATOM 1433 N N . ARG A 1 178 ? 13.218 -2.489 -34.700 1.00 97.44 178 ARG A N 1
ATOM 1434 C CA . ARG A 1 178 ? 13.401 -3.238 -33.443 1.00 97.44 178 ARG A CA 1
ATOM 1435 C C . ARG A 1 178 ? 13.298 -2.327 -32.225 1.00 97.44 178 ARG A C 1
ATOM 1437 O O . ARG A 1 178 ? 12.633 -2.679 -31.253 1.00 97.44 178 ARG A O 1
ATOM 1444 N N . TRP A 1 179 ? 13.916 -1.150 -32.281 1.00 97.69 179 TRP A N 1
ATOM 1445 C CA . TRP A 1 179 ? 13.835 -0.160 -31.212 1.00 97.69 179 TRP A CA 1
ATOM 1446 C C . TRP A 1 179 ? 12.396 0.318 -30.979 1.00 97.69 179 TRP A C 1
ATOM 1448 O O . TRP A 1 179 ? 11.961 0.356 -29.828 1.00 97.69 179 TRP A O 1
ATOM 1458 N N . LEU A 1 180 ? 11.629 0.596 -32.039 1.00 97.75 180 LEU A N 1
ATOM 1459 C CA . LEU A 1 180 ? 10.214 0.973 -31.930 1.00 97.75 180 LEU A CA 1
ATOM 1460 C C . LEU A 1 180 ? 9.365 -0.130 -31.290 1.00 97.75 180 LEU A C 1
ATOM 1462 O O . LEU A 1 180 ? 8.577 0.150 -30.384 1.00 97.75 180 LEU A O 1
ATOM 1466 N N . LEU A 1 181 ? 9.547 -1.382 -31.716 1.00 97.44 181 LEU A N 1
ATOM 1467 C CA . LEU A 1 181 ? 8.843 -2.528 -31.132 1.00 97.44 181 LEU A CA 1
ATOM 1468 C C . LEU A 1 181 ? 9.173 -2.688 -29.646 1.00 97.44 181 LEU A C 1
ATOM 1470 O O . LEU A 1 181 ? 8.266 -2.816 -28.822 1.00 97.44 181 LEU A O 1
ATOM 1474 N N . ASN A 1 182 ? 10.455 -2.609 -29.287 1.00 97.19 182 ASN A N 1
ATOM 1475 C CA . ASN A 1 182 ? 10.886 -2.684 -27.894 1.00 97.19 182 ASN A CA 1
ATOM 1476 C C . ASN A 1 182 ? 10.335 -1.520 -27.066 1.00 97.19 182 ASN A C 1
ATOM 1478 O O . ASN A 1 182 ? 9.870 -1.737 -25.950 1.00 97.19 182 ASN A O 1
ATOM 1482 N N . LYS A 1 183 ? 10.321 -0.297 -27.610 1.00 97.50 183 LYS A N 1
ATOM 1483 C CA . LYS A 1 183 ? 9.720 0.858 -26.936 1.00 97.50 183 LYS A CA 1
ATOM 1484 C C . LYS A 1 183 ? 8.225 0.681 -26.711 1.00 97.50 183 LYS A C 1
ATOM 1486 O O . LYS A 1 183 ? 7.758 0.988 -25.618 1.00 97.50 183 LYS A O 1
ATOM 1491 N N . LYS A 1 184 ? 7.488 0.154 -27.691 1.00 97.56 184 LYS A N 1
ATOM 1492 C CA . LYS A 1 184 ? 6.059 -0.144 -27.538 1.00 97.56 184 LYS A CA 1
ATOM 1493 C C . LYS A 1 184 ? 5.819 -1.200 -26.455 1.00 97.56 184 LYS A C 1
ATOM 1495 O O . LYS A 1 184 ? 5.015 -0.969 -25.556 1.00 97.56 184 LYS A O 1
ATOM 1500 N N . LYS A 1 185 ? 6.571 -2.303 -26.492 1.00 97.00 185 LYS A N 1
ATOM 1501 C CA . LYS A 1 185 ? 6.482 -3.378 -25.494 1.00 97.00 185 LYS A CA 1
ATOM 1502 C C . LYS A 1 185 ? 6.800 -2.879 -24.085 1.00 97.00 185 LYS A C 1
ATOM 1504 O O . LYS A 1 185 ? 6.125 -3.251 -23.133 1.00 97.00 185 LYS A O 1
ATOM 1509 N N . GLU A 1 186 ? 7.798 -2.011 -23.946 1.00 95.88 186 GLU A N 1
ATOM 1510 C CA . GLU A 1 186 ? 8.148 -1.416 -22.656 1.00 95.88 186 GLU A CA 1
ATOM 1511 C C . GLU A 1 186 ? 7.027 -0.519 -22.116 1.00 95.88 186 GLU A C 1
ATOM 1513 O O . GLU A 1 186 ? 6.669 -0.610 -20.945 1.00 95.88 186 GLU A O 1
ATOM 1518 N N . GLN A 1 187 ? 6.406 0.296 -22.973 1.00 95.62 187 GLN A N 1
ATOM 1519 C CA . GLN A 1 187 ? 5.246 1.104 -22.582 1.00 95.62 187 GLN A CA 1
ATOM 1520 C C . GLN A 1 187 ? 4.069 0.235 -22.122 1.00 95.62 187 GLN A C 1
ATOM 1522 O O . GLN A 1 187 ? 3.424 0.558 -21.126 1.00 95.62 187 GLN A O 1
ATOM 1527 N N . GLU A 1 188 ? 3.799 -0.875 -22.809 1.00 96.31 188 GLU A N 1
ATOM 1528 C CA . GLU A 1 188 ? 2.765 -1.837 -22.407 1.00 96.31 188 GLU A CA 1
ATOM 1529 C C . GLU A 1 188 ? 3.094 -2.500 -21.065 1.00 96.31 188 GLU A C 1
ATOM 1531 O O . GLU A 1 188 ? 2.226 -2.566 -20.197 1.00 96.31 188 GLU A O 1
ATOM 1536 N N . ARG A 1 189 ? 4.352 -2.903 -20.838 1.00 96.56 189 ARG A N 1
ATOM 1537 C CA . ARG A 1 189 ? 4.796 -3.443 -19.542 1.00 96.56 189 ARG A CA 1
ATOM 1538 C C . ARG A 1 189 ? 4.607 -2.446 -18.406 1.00 96.56 189 ARG A C 1
ATOM 1540 O O . ARG A 1 189 ? 4.095 -2.820 -17.357 1.00 96.56 189 ARG A O 1
ATOM 1547 N N . ILE A 1 190 ? 4.989 -1.187 -18.616 1.00 97.31 190 ILE A N 1
ATOM 1548 C CA . ILE A 1 190 ? 4.824 -0.128 -17.614 1.00 97.31 190 ILE A CA 1
ATOM 1549 C C . ILE A 1 190 ? 3.339 0.105 -17.313 1.00 97.31 190 ILE A C 1
ATOM 1551 O O . ILE A 1 190 ? 2.977 0.286 -16.153 1.00 97.31 190 ILE A O 1
ATOM 1555 N N . LYS A 1 191 ? 2.471 0.106 -18.332 1.00 97.62 191 LYS A N 1
ATOM 1556 C CA . LYS A 1 191 ? 1.020 0.251 -18.137 1.00 97.62 191 LYS A CA 1
ATOM 1557 C C . LYS A 1 191 ? 0.437 -0.913 -17.343 1.00 97.62 191 LYS A C 1
ATOM 1559 O O . LYS A 1 191 ? -0.267 -0.664 -16.373 1.00 97.62 191 LYS A O 1
ATOM 1564 N N . LEU A 1 192 ? 0.784 -2.143 -17.714 1.00 97.62 192 LEU A N 1
ATOM 1565 C CA . LEU A 1 192 ? 0.319 -3.346 -17.028 1.00 97.62 192 LEU A CA 1
ATOM 1566 C C . LEU A 1 192 ? 0.778 -3.378 -15.565 1.00 97.62 192 LEU A C 1
ATOM 1568 O O . LEU A 1 192 ? 0.003 -3.713 -14.677 1.00 97.62 192 LEU A O 1
ATOM 1572 N N . GLU A 1 193 ? 2.028 -2.996 -15.300 1.00 96.56 193 GLU A N 1
ATOM 1573 C CA . GLU A 1 193 ? 2.555 -2.938 -13.935 1.00 96.56 193 GLU A CA 1
ATOM 1574 C C . GLU A 1 193 ? 1.830 -1.871 -13.101 1.00 96.56 193 GLU A C 1
ATOM 1576 O O . GLU A 1 193 ? 1.448 -2.137 -11.966 1.00 96.56 193 GLU A O 1
ATOM 1581 N N . LYS A 1 194 ? 1.560 -0.691 -13.674 1.00 97.31 194 LYS A N 1
ATOM 1582 C CA . LYS A 1 194 ? 0.763 0.353 -13.008 1.00 97.31 194 LYS A CA 1
ATOM 1583 C C . LYS A 1 194 ? -0.668 -0.096 -12.727 1.00 97.31 194 LYS A C 1
ATOM 1585 O O . LYS A 1 194 ? -1.185 0.184 -11.653 1.00 97.31 194 LYS A O 1
ATOM 1590 N N . GLU A 1 195 ? -1.300 -0.780 -13.673 1.00 97.38 195 GLU A N 1
ATOM 1591 C CA . GLU A 1 195 ? -2.649 -1.325 -13.504 1.00 97.38 195 GLU A CA 1
ATOM 1592 C C . GLU A 1 195 ? -2.681 -2.377 -12.393 1.00 97.38 195 GLU A C 1
ATOM 1594 O O . GLU A 1 195 ? -3.519 -2.307 -11.499 1.00 97.38 195 GLU A O 1
ATOM 1599 N N . LYS A 1 196 ? -1.702 -3.287 -12.373 1.00 97.62 196 LYS A N 1
ATOM 1600 C CA . LYS A 1 196 ? -1.554 -4.285 -11.310 1.00 97.62 196 LYS A CA 1
ATOM 1601 C C . LYS A 1 196 ? -1.311 -3.645 -9.942 1.00 97.62 196 LYS A C 1
ATOM 1603 O O . LYS A 1 196 ? -1.871 -4.105 -8.951 1.00 97.62 196 LYS A O 1
ATOM 1608 N N . GLN A 1 197 ? -0.490 -2.598 -9.874 1.00 97.00 197 GLN A N 1
ATOM 1609 C CA . GLN A 1 197 ? -0.252 -1.849 -8.636 1.00 97.00 197 GLN A CA 1
ATOM 1610 C C . GLN A 1 197 ? -1.523 -1.160 -8.143 1.00 97.00 197 GLN A C 1
ATOM 1612 O O . GLN A 1 197 ? -1.841 -1.261 -6.961 1.00 97.00 197 GLN A O 1
ATOM 1617 N N . LEU A 1 198 ? -2.272 -0.526 -9.049 1.00 97.62 198 LEU A N 1
ATOM 1618 C CA . LEU A 1 198 ? -3.545 0.109 -8.729 1.00 97.62 198 LEU A CA 1
ATOM 1619 C C . LEU A 1 198 ? -4.571 -0.914 -8.225 1.00 97.62 198 LEU A C 1
ATOM 1621 O O . LEU A 1 198 ? -5.275 -0.645 -7.258 1.00 97.62 198 LEU A O 1
ATOM 1625 N N . GLU A 1 199 ? -4.647 -2.090 -8.846 1.00 97.19 199 GLU A N 1
ATOM 1626 C CA . GLU A 1 199 ? -5.563 -3.150 -8.419 1.00 97.19 199 GLU A CA 1
ATOM 1627 C C . GLU A 1 199 ? -5.194 -3.692 -7.031 1.00 97.19 199 GLU A C 1
ATOM 1629 O O . GLU A 1 199 ? -6.051 -3.816 -6.160 1.00 97.19 199 GLU A O 1
ATOM 1634 N N . GLN A 1 200 ? -3.902 -3.916 -6.773 1.00 96.50 200 GLN A N 1
ATOM 1635 C CA . GLN A 1 200 ? -3.424 -4.311 -5.444 1.00 96.50 200 GLN A CA 1
ATOM 1636 C C . GLN A 1 200 ? -3.675 -3.237 -4.382 1.00 96.50 200 GLN A C 1
ATOM 1638 O O . GLN A 1 200 ? -3.923 -3.560 -3.221 1.00 96.50 200 GLN A O 1
ATOM 1643 N N . GLU A 1 201 ? -3.559 -1.959 -4.740 1.00 97.56 201 GLU A N 1
ATOM 1644 C CA . GLU A 1 201 ? -3.850 -0.851 -3.834 1.00 97.56 201 GLU A CA 1
ATOM 1645 C C . GLU A 1 201 ? -5.343 -0.788 -3.502 1.00 97.56 201 GLU A C 1
ATOM 1647 O O . GLU A 1 201 ? -5.690 -0.719 -2.323 1.00 97.56 201 GLU A O 1
ATOM 1652 N N . LYS A 1 202 ? -6.216 -0.931 -4.507 1.00 97.69 202 LYS A N 1
ATOM 1653 C CA . LYS A 1 202 ? -7.669 -1.028 -4.311 1.00 97.69 202 LYS A CA 1
ATOM 1654 C C . LYS A 1 202 ? -8.054 -2.209 -3.428 1.00 97.69 202 LYS A C 1
ATOM 1656 O O . LYS A 1 202 ? -8.864 -2.047 -2.521 1.00 97.69 202 LYS A O 1
ATOM 1661 N N . GLU A 1 203 ? -7.462 -3.382 -3.646 1.00 97.12 203 GLU A N 1
ATOM 1662 C CA . GLU A 1 203 ? -7.728 -4.565 -2.821 1.00 97.12 203 GLU A CA 1
ATOM 1663 C C . GLU A 1 203 ? -7.290 -4.342 -1.364 1.00 97.12 203 GLU A C 1
ATOM 1665 O O . GLU A 1 203 ? -8.032 -4.643 -0.426 1.00 97.12 203 GLU A O 1
ATOM 1670 N N . LYS A 1 204 ? -6.112 -3.737 -1.152 1.00 97.56 204 LYS A N 1
ATOM 1671 C CA . LYS A 1 204 ? -5.633 -3.363 0.190 1.00 97.56 204 LYS A CA 1
ATOM 1672 C C . LYS A 1 204 ? -6.536 -2.331 0.861 1.00 97.56 204 LYS A C 1
ATOM 1674 O O . LYS A 1 204 ? -6.761 -2.420 2.070 1.00 97.56 204 LYS A O 1
ATOM 1679 N N . GLU A 1 205 ? -7.026 -1.349 0.112 1.00 97.50 205 GLU A N 1
ATOM 1680 C CA . GLU A 1 205 ? -7.937 -0.327 0.624 1.00 97.50 205 GLU A CA 1
ATOM 1681 C C . GLU A 1 205 ? -9.297 -0.927 0.995 1.00 97.50 205 GLU A C 1
ATOM 1683 O O . GLU A 1 205 ? -9.766 -0.701 2.112 1.00 97.50 205 GLU A O 1
ATOM 1688 N N . ALA A 1 206 ? -9.863 -1.782 0.139 1.00 97.81 206 ALA A N 1
ATOM 1689 C CA . ALA A 1 206 ? -11.100 -2.508 0.416 1.00 97.81 206 ALA A CA 1
ATOM 1690 C C . ALA A 1 206 ? -10.973 -3.410 1.658 1.00 97.81 206 ALA A C 1
ATOM 1692 O O . ALA A 1 206 ? -11.853 -3.425 2.521 1.00 97.81 206 ALA A O 1
ATOM 1693 N N . GLU A 1 207 ? -9.848 -4.115 1.814 1.00 97.31 207 GLU A N 1
ATOM 1694 C CA . GLU A 1 207 ? -9.579 -4.931 3.003 1.00 97.31 207 GLU A CA 1
ATOM 1695 C C . GLU A 1 207 ? -9.461 -4.075 4.275 1.00 97.31 207 GLU A C 1
ATOM 1697 O O . GLU A 1 207 ? -9.986 -4.432 5.337 1.00 97.31 207 GLU A O 1
ATOM 1702 N N . LYS A 1 208 ? -8.792 -2.919 4.183 1.00 97.69 208 LYS A N 1
ATOM 1703 C CA . LYS A 1 208 ? -8.678 -1.963 5.292 1.00 97.69 208 LYS A CA 1
ATOM 1704 C C . LYS A 1 208 ? -10.042 -1.395 5.675 1.00 97.69 208 LYS A C 1
ATOM 1706 O O . LYS A 1 208 ? -10.333 -1.281 6.868 1.00 97.69 208 LYS A O 1
ATOM 1711 N N . GLU A 1 209 ? -10.875 -1.058 4.696 1.00 97.94 209 GLU A N 1
ATOM 1712 C CA . GLU A 1 209 ? -12.237 -0.584 4.928 1.00 97.94 209 GLU A CA 1
ATOM 1713 C C . GLU A 1 209 ? -13.090 -1.662 5.599 1.00 97.94 209 GLU A C 1
ATOM 1715 O O . GLU A 1 209 ? -13.708 -1.385 6.629 1.00 97.94 209 GLU A O 1
ATOM 1720 N N . ARG A 1 210 ? -13.036 -2.909 5.113 1.00 97.75 210 ARG A N 1
ATOM 1721 C CA . ARG A 1 210 ? -13.728 -4.053 5.724 1.00 97.75 210 ARG A CA 1
ATOM 1722 C C . ARG A 1 210 ? -13.358 -4.221 7.198 1.00 97.75 210 ARG A C 1
ATOM 1724 O O . ARG A 1 210 ? -14.245 -4.295 8.048 1.00 97.75 210 ARG A O 1
ATOM 1731 N N . ARG A 1 211 ? -12.060 -4.206 7.525 1.00 97.50 211 ARG A N 1
ATOM 1732 C CA . ARG A 1 211 ? -11.584 -4.279 8.922 1.00 97.50 211 ARG A CA 1
ATOM 1733 C C . ARG A 1 211 ? -12.055 -3.092 9.753 1.00 97.50 211 ARG A C 1
ATOM 1735 O O . ARG A 1 211 ? -12.434 -3.258 10.908 1.00 97.50 211 ARG A O 1
ATOM 1742 N N . ASN A 1 212 ? -12.043 -1.890 9.182 1.00 97.69 212 ASN A N 1
ATOM 1743 C CA . ASN A 1 212 ? -12.508 -0.693 9.875 1.00 97.69 212 ASN A CA 1
ATOM 1744 C C . ASN A 1 212 ? -14.010 -0.772 10.188 1.00 97.69 212 ASN A C 1
ATOM 1746 O O . ASN A 1 212 ? -14.424 -0.432 11.295 1.00 97.69 212 ASN A O 1
ATOM 1750 N N . LEU A 1 213 ? -14.824 -1.256 9.245 1.00 98.12 213 LEU A N 1
ATOM 1751 C CA . LEU A 1 213 ? -16.254 -1.492 9.453 1.00 98.12 213 LEU A CA 1
ATOM 1752 C C . LEU A 1 213 ? -16.496 -2.542 10.541 1.00 98.12 213 LEU A C 1
ATOM 1754 O O . LEU A 1 213 ? -17.304 -2.308 11.440 1.00 98.12 213 LEU A O 1
ATOM 1758 N N . GLU A 1 214 ? -15.751 -3.647 10.524 1.00 98.00 214 GLU A N 1
ATOM 1759 C CA . GLU A 1 214 ? -15.844 -4.680 11.558 1.00 98.00 214 GLU A CA 1
ATOM 1760 C C . GLU A 1 214 ? -15.467 -4.138 12.946 1.00 98.00 214 GLU A C 1
ATOM 1762 O O . GLU A 1 214 ? -16.200 -4.342 13.917 1.00 98.00 214 GLU A O 1
ATOM 1767 N N . CYS A 1 215 ? -14.369 -3.383 13.050 1.00 98.00 215 CYS A N 1
ATOM 1768 C CA . CYS A 1 215 ? -13.959 -2.728 14.293 1.00 98.00 215 CYS A CA 1
ATOM 1769 C C . CYS A 1 215 ? -15.022 -1.747 14.803 1.00 98.00 215 CYS A C 1
ATOM 1771 O O . CYS A 1 215 ? -15.347 -1.760 15.992 1.00 98.00 215 CYS A O 1
ATOM 1773 N N . LYS A 1 216 ? -15.600 -0.924 13.918 1.00 98.06 216 LYS A N 1
ATOM 1774 C CA . LYS A 1 216 ? -16.689 0.002 14.269 1.00 98.06 216 LYS A CA 1
ATOM 1775 C C . LYS A 1 216 ? -17.916 -0.747 14.782 1.00 98.06 216 LYS A C 1
ATOM 1777 O O . LYS A 1 216 ? -18.471 -0.354 15.807 1.00 98.06 216 LYS A O 1
ATOM 1782 N N . LEU A 1 217 ? -18.310 -1.836 14.123 1.00 98.38 217 LEU A N 1
ATOM 1783 C CA . LEU A 1 217 ? -19.453 -2.649 14.538 1.00 98.38 217 LEU A CA 1
ATOM 1784 C C . LEU A 1 217 ? -19.212 -3.291 15.910 1.00 98.38 217 LEU A C 1
ATOM 1786 O O . LEU A 1 217 ? -20.057 -3.186 16.799 1.00 98.38 217 LEU A O 1
ATOM 1790 N N . ARG A 1 218 ? -18.036 -3.896 16.119 1.00 98.19 218 ARG A N 1
ATOM 1791 C CA . ARG A 1 218 ? -17.643 -4.477 17.415 1.00 98.19 218 ARG A CA 1
ATOM 1792 C C . ARG A 1 218 ? -17.655 -3.433 18.528 1.00 98.19 218 ARG A C 1
ATOM 1794 O O . ARG A 1 218 ? -18.164 -3.703 19.613 1.00 98.19 218 ARG A O 1
ATOM 1801 N N . PHE A 1 219 ? -17.145 -2.234 18.254 1.00 98.19 219 PHE A N 1
ATOM 1802 C CA . PHE A 1 219 ? -17.152 -1.137 19.216 1.00 98.19 219 PHE A CA 1
ATOM 1803 C C . PHE A 1 219 ? -18.575 -0.685 19.570 1.00 98.19 219 PHE A C 1
ATOM 1805 O O . PHE A 1 219 ? -18.891 -0.520 20.746 1.00 98.19 219 PHE A O 1
ATOM 1812 N N . GLN A 1 220 ? -19.463 -0.554 18.582 1.00 98.50 220 GLN A N 1
ATOM 1813 C CA . GLN A 1 220 ? -20.869 -0.217 18.825 1.00 98.50 220 GLN A CA 1
ATOM 1814 C C . GLN A 1 220 ? -21.595 -1.284 19.654 1.00 98.50 220 GLN A C 1
ATOM 1816 O O . GLN A 1 220 ? -22.336 -0.944 20.576 1.00 98.50 220 GLN A O 1
ATOM 1821 N N . LEU A 1 221 ? -21.366 -2.569 19.368 1.00 98.44 221 LEU A N 1
ATOM 1822 C CA . LEU A 1 221 ? -21.925 -3.667 20.163 1.00 98.44 221 LEU A CA 1
ATOM 1823 C C . LEU A 1 221 ? -21.413 -3.636 21.606 1.00 98.44 221 LEU A C 1
ATOM 1825 O O . LEU A 1 221 ? -22.188 -3.820 22.544 1.00 98.44 221 LEU A O 1
ATOM 1829 N N . TRP A 1 222 ? -20.122 -3.359 21.793 1.00 98.31 222 TRP A N 1
ATOM 1830 C CA . TRP A 1 222 ? -19.539 -3.201 23.121 1.00 98.31 222 TRP A CA 1
ATOM 1831 C C . TRP A 1 222 ? -20.161 -2.030 23.891 1.00 98.31 222 TRP A C 1
ATOM 1833 O O . TRP A 1 222 ? -20.490 -2.196 25.065 1.00 98.31 222 TRP A O 1
ATOM 1843 N N . LEU A 1 223 ? -20.386 -0.883 23.239 1.00 98.44 223 LEU A N 1
ATOM 1844 C CA . LEU A 1 223 ? -21.057 0.265 23.857 1.00 98.44 223 LEU A CA 1
ATOM 1845 C C . LEU A 1 223 ? -22.473 -0.085 24.324 1.00 98.44 223 LEU A C 1
ATOM 1847 O O . LEU A 1 223 ? -22.801 0.189 25.476 1.00 98.44 223 LEU A O 1
ATOM 1851 N N . LYS A 1 224 ? -23.272 -0.752 23.481 1.00 98.44 224 LYS A N 1
ATOM 1852 C CA . LYS A 1 224 ? -24.624 -1.204 23.857 1.00 98.44 224 LYS A CA 1
ATOM 1853 C C . LYS A 1 224 ? -24.593 -2.148 25.055 1.00 98.44 224 LYS A C 1
ATOM 1855 O O . LYS A 1 224 ? -25.278 -1.913 26.043 1.00 98.44 224 LYS A O 1
ATOM 1860 N N . LYS A 1 225 ? -23.715 -3.157 25.023 1.00 98.31 225 LYS A N 1
ATOM 1861 C CA . LYS A 1 225 ? -23.540 -4.091 26.145 1.00 98.31 225 LYS A CA 1
ATOM 1862 C C . LYS A 1 225 ? -23.121 -3.370 27.427 1.00 98.31 225 LYS A C 1
ATOM 1864 O O . LYS A 1 225 ? -23.531 -3.745 28.525 1.00 98.31 225 LYS A O 1
ATOM 1869 N N . LYS A 1 226 ? -22.276 -2.343 27.307 1.00 98.25 226 LYS A N 1
ATOM 1870 C CA . LYS A 1 226 ? -21.827 -1.556 28.454 1.00 98.25 226 LYS A CA 1
ATOM 1871 C C . LYS A 1 226 ? -22.965 -0.720 29.037 1.00 98.25 226 LYS A C 1
ATOM 1873 O O . LYS A 1 226 ? -23.088 -0.664 30.258 1.00 98.25 226 LYS A O 1
ATOM 1878 N N . GLU A 1 227 ? -23.792 -0.117 28.192 1.00 98.38 227 GLU A N 1
ATOM 1879 C CA . GLU A 1 227 ? -24.982 0.632 28.600 1.00 98.38 227 GLU A CA 1
ATOM 1880 C C . GLU A 1 227 ? -26.015 -0.266 29.294 1.00 98.38 227 GLU A C 1
ATOM 1882 O O . GLU A 1 227 ? -26.467 0.060 30.392 1.00 98.38 227 GLU A O 1
ATOM 1887 N N . GLU A 1 228 ? -26.309 -1.435 28.719 1.00 98.19 228 GLU A N 1
ATOM 1888 C CA . GLU A 1 228 ? -27.197 -2.444 29.314 1.00 98.19 228 GLU A CA 1
ATOM 1889 C C . GLU A 1 228 ? -26.707 -2.883 30.701 1.00 98.19 228 GLU A C 1
ATOM 1891 O O . GLU A 1 228 ? -27.482 -2.905 31.658 1.00 98.19 228 GLU A O 1
ATOM 1896 N N . ALA A 1 229 ? -25.405 -3.155 30.846 1.00 97.81 229 ALA A N 1
ATOM 1897 C CA . ALA A 1 229 ? -24.817 -3.536 32.129 1.00 97.81 229 ALA A CA 1
ATOM 1898 C C . ALA A 1 229 ? -24.903 -2.413 33.184 1.00 97.81 229 ALA A C 1
ATOM 1900 O O . ALA A 1 229 ? -25.134 -2.682 34.366 1.00 97.81 229 ALA A O 1
ATOM 1901 N N . GLU A 1 230 ? -24.726 -1.149 32.786 1.00 97.94 230 GLU A N 1
ATOM 1902 C CA . GLU A 1 230 ? -24.897 -0.005 33.694 1.00 97.94 230 GLU A CA 1
ATOM 1903 C C . GLU A 1 230 ? -26.368 0.188 34.094 1.00 97.94 230 GLU A C 1
ATOM 1905 O O . GLU A 1 230 ? -26.654 0.481 35.259 1.00 97.94 230 GLU A O 1
ATOM 1910 N N . LEU A 1 231 ? -27.310 -0.016 33.167 1.00 97.88 231 LEU A N 1
ATOM 1911 C CA . LEU A 1 231 ? -28.745 0.034 33.454 1.00 97.88 231 LEU A CA 1
ATOM 1912 C C . LEU A 1 231 ? -29.152 -1.071 34.440 1.00 97.88 231 LEU A C 1
ATOM 1914 O O . LEU A 1 231 ? -29.817 -0.790 35.439 1.00 97.88 231 LEU A O 1
ATOM 1918 N N . GLU A 1 232 ? -28.700 -2.306 34.213 1.00 97.75 232 GLU A N 1
ATOM 1919 C CA . GLU A 1 232 ? -28.967 -3.441 35.102 1.00 97.75 232 GLU A CA 1
ATOM 1920 C C . GLU A 1 232 ? -28.408 -3.186 36.510 1.00 97.75 232 GLU A C 1
ATOM 1922 O O . GLU A 1 232 ? -29.081 -3.435 37.515 1.00 97.75 232 GLU A O 1
ATOM 1927 N N . LYS A 1 233 ? -27.196 -2.626 36.602 1.00 97.75 233 LYS A N 1
ATOM 1928 C CA . LYS A 1 233 ? -26.579 -2.260 37.883 1.00 97.75 233 LYS A CA 1
ATOM 1929 C C . LYS A 1 233 ? -27.396 -1.201 38.627 1.00 97.75 233 LYS A C 1
ATOM 1931 O O . LYS A 1 233 ? -27.605 -1.341 39.833 1.00 97.75 233 LYS A O 1
ATOM 1936 N N . LYS A 1 234 ? -27.881 -0.168 37.927 1.00 97.88 234 LYS A N 1
ATOM 1937 C CA . LYS A 1 234 ? -28.752 0.868 38.510 1.00 97.88 234 LYS A CA 1
ATOM 1938 C C . LYS A 1 234 ? -30.068 0.277 39.013 1.00 97.88 234 LYS A C 1
ATOM 1940 O O . LYS A 1 234 ? -30.463 0.566 40.140 1.00 97.88 234 LYS A O 1
ATOM 1945 N N . LEU A 1 235 ? -30.703 -0.591 38.225 1.00 98.06 235 LEU A N 1
ATOM 1946 C CA . LEU A 1 235 ? -31.954 -1.244 38.609 1.00 98.06 235 LEU A CA 1
ATOM 1947 C C . LEU A 1 235 ? -31.771 -2.128 39.851 1.00 98.06 235 LEU A C 1
ATOM 1949 O O . LEU A 1 235 ? -32.549 -2.030 40.800 1.00 98.06 235 LEU A O 1
ATOM 1953 N N . LYS A 1 236 ? -30.709 -2.944 39.892 1.00 97.81 236 LYS A N 1
ATOM 1954 C CA . LYS A 1 236 ? -30.380 -3.769 41.067 1.00 97.81 236 LYS A CA 1
ATOM 1955 C C . LYS A 1 236 ? -30.152 -2.918 42.314 1.00 97.81 236 LYS A C 1
ATOM 1957 O O . LYS A 1 236 ? -30.682 -3.249 43.372 1.00 97.81 236 LYS A O 1
ATOM 1962 N N . ALA A 1 237 ? -29.419 -1.811 42.189 1.00 97.50 237 ALA A N 1
ATOM 1963 C CA . ALA A 1 237 ? -29.188 -0.891 43.300 1.00 97.50 237 ALA A CA 1
ATOM 1964 C C . ALA A 1 237 ? -30.497 -0.268 43.818 1.00 97.50 237 ALA A C 1
ATOM 1966 O O . ALA A 1 237 ? -30.701 -0.198 45.029 1.00 97.50 237 ALA A O 1
ATOM 1967 N N . GLN A 1 238 ? -31.409 0.121 42.922 1.00 97.62 238 GLN A N 1
ATOM 1968 C CA . GLN A 1 238 ? -32.712 0.673 43.301 1.00 97.62 238 GLN A CA 1
ATOM 1969 C C . GLN A 1 238 ? -33.589 -0.367 44.016 1.00 97.62 238 GLN A C 1
ATOM 1971 O O . GLN A 1 238 ? -34.181 -0.066 45.052 1.00 97.62 238 GLN A O 1
ATOM 1976 N N . ILE A 1 239 ? -33.645 -1.602 43.505 1.00 97.38 239 ILE A N 1
ATOM 1977 C CA . ILE A 1 239 ? -34.388 -2.701 44.140 1.00 97.38 239 ILE A CA 1
ATOM 1978 C C . ILE A 1 239 ? -33.835 -2.981 45.541 1.00 97.38 239 ILE A C 1
ATOM 1980 O O . ILE A 1 239 ? -34.608 -3.128 46.488 1.00 97.38 239 ILE A O 1
ATOM 1984 N N . GLU A 1 240 ? -32.512 -3.026 45.693 1.00 97.69 240 GLU A N 1
ATOM 1985 C CA . GLU A 1 240 ? -31.879 -3.253 46.992 1.00 97.69 240 GLU A CA 1
ATOM 1986 C C . GLU A 1 240 ? -32.180 -2.111 47.971 1.00 97.69 240 GLU A C 1
ATOM 1988 O O . GLU A 1 240 ? -32.563 -2.352 49.115 1.00 97.69 240 GLU A O 1
ATOM 1993 N N . GLN A 1 241 ? -32.127 -0.860 47.511 1.00 96.81 241 GLN A N 1
ATOM 1994 C CA . GLN A 1 241 ? -32.481 0.298 48.332 1.00 96.81 241 GLN A CA 1
ATOM 1995 C C . GLN A 1 241 ? -33.946 0.257 48.796 1.00 96.81 241 GLN A C 1
ATOM 1997 O O . GLN A 1 241 ? -34.238 0.563 49.959 1.00 96.81 241 GLN A O 1
ATOM 2002 N N . MET A 1 242 ? -34.865 -0.160 47.919 1.00 97.12 242 MET A N 1
ATOM 2003 C CA . MET A 1 242 ? -36.279 -0.347 48.257 1.00 97.12 242 MET A CA 1
ATOM 2004 C C . MET A 1 242 ? -36.467 -1.465 49.289 1.00 97.12 242 MET A C 1
ATOM 2006 O O . MET A 1 242 ? -37.192 -1.273 50.267 1.00 97.12 242 MET A O 1
ATOM 2010 N N . LYS A 1 243 ? -35.767 -2.598 49.138 1.00 97.00 243 LYS A N 1
ATOM 2011 C CA . LYS A 1 243 ? -35.786 -3.703 50.113 1.00 97.00 243 LYS A CA 1
ATOM 2012 C C . LYS A 1 243 ? -35.261 -3.271 51.479 1.00 97.00 243 LYS A C 1
ATOM 2014 O O . LYS A 1 243 ? -35.914 -3.521 52.490 1.00 97.00 243 LYS A O 1
ATOM 2019 N N . VAL A 1 244 ? -34.114 -2.593 51.522 1.00 97.38 244 VAL A N 1
ATOM 2020 C CA . VAL A 1 244 ? -33.516 -2.094 52.771 1.00 97.38 244 VAL A CA 1
ATOM 2021 C C . VAL A 1 244 ? -34.462 -1.115 53.468 1.00 97.38 244 VAL A C 1
ATOM 2023 O O . VAL A 1 244 ? -34.686 -1.225 54.675 1.00 97.38 244 VAL A O 1
ATOM 2026 N N . SER A 1 245 ? -35.068 -0.196 52.713 1.00 96.06 245 SER A N 1
ATOM 2027 C CA . SER A 1 245 ? -36.030 0.777 53.244 1.00 96.06 245 SER A CA 1
ATOM 2028 C C . SER A 1 245 ? -37.296 0.101 53.782 1.00 96.06 245 SER A C 1
ATOM 2030 O O . SER A 1 245 ? -37.720 0.408 54.898 1.00 96.06 245 SER A O 1
ATOM 2032 N N . GLY A 1 246 ? -37.855 -0.865 53.045 1.00 96.88 246 GLY A N 1
ATOM 2033 C CA . GLY A 1 246 ? -39.013 -1.654 53.478 1.00 96.88 246 GLY A CA 1
ATOM 2034 C C . GLY A 1 246 ? -38.730 -2.467 54.743 1.00 96.88 246 GLY A C 1
ATOM 2035 O O . GLY A 1 246 ? -39.494 -2.399 55.705 1.00 96.88 246 GLY A O 1
ATOM 2036 N N . ASN A 1 247 ? -37.583 -3.149 54.803 1.00 95.81 247 ASN A N 1
ATOM 2037 C CA . ASN A 1 247 ? -37.149 -3.889 55.992 1.00 95.81 247 ASN A CA 1
ATOM 2038 C C . ASN A 1 247 ? -36.965 -2.966 57.204 1.00 95.81 247 ASN A C 1
ATOM 2040 O O . ASN A 1 247 ? -37.352 -3.319 58.320 1.00 95.81 247 ASN A O 1
ATOM 2044 N N . LYS A 1 248 ? -36.405 -1.765 57.005 1.00 96.94 248 LYS A N 1
ATOM 2045 C CA . LYS A 1 248 ? -36.262 -0.767 58.073 1.00 96.94 248 LYS A CA 1
ATOM 2046 C C . LYS A 1 248 ? -37.628 -0.333 58.610 1.00 96.94 248 LYS A C 1
ATOM 2048 O O . LYS A 1 248 ? -37.813 -0.329 59.823 1.00 96.94 248 LYS A O 1
ATOM 2053 N N . GLN A 1 249 ? -38.584 -0.030 57.730 1.00 96.50 249 GLN A N 1
ATOM 2054 C CA . GLN A 1 249 ? -39.948 0.334 58.130 1.00 96.50 249 GLN A CA 1
ATOM 2055 C C . GLN A 1 249 ? -40.655 -0.806 58.873 1.00 96.50 249 GLN A C 1
ATOM 2057 O O . GLN A 1 249 ? -41.235 -0.565 59.930 1.00 96.50 249 GLN A O 1
ATOM 2062 N N . GLN A 1 250 ? -40.558 -2.046 58.382 1.00 96.50 250 GLN A N 1
ATOM 2063 C CA . GLN A 1 250 ? -41.132 -3.211 59.063 1.00 96.50 250 GLN A CA 1
ATOM 2064 C C . GLN A 1 250 ? -40.539 -3.405 60.463 1.00 96.50 250 GLN A C 1
ATOM 2066 O O . GLN A 1 250 ? -41.286 -3.599 61.420 1.00 96.50 250 GLN A O 1
ATOM 2071 N N . ARG A 1 251 ? -39.211 -3.291 60.615 1.00 97.00 251 ARG A N 1
ATOM 2072 C CA . ARG A 1 251 ? -38.552 -3.367 61.931 1.00 97.00 251 ARG A CA 1
ATOM 2073 C C . ARG A 1 251 ? -39.057 -2.284 62.880 1.00 97.00 251 ARG A C 1
ATOM 2075 O O . ARG A 1 251 ? -39.348 -2.593 64.031 1.00 97.00 251 ARG A O 1
ATOM 2082 N N . THR A 1 252 ? -39.202 -1.046 62.406 1.00 97.06 252 THR A N 1
ATOM 2083 C CA . THR A 1 252 ? -39.758 0.047 63.215 1.00 97.06 252 THR A CA 1
ATOM 2084 C C . THR A 1 252 ? -41.193 -0.256 63.650 1.00 97.06 252 THR A C 1
ATOM 2086 O O . THR A 1 252 ? -41.480 -0.194 64.841 1.00 97.06 252 THR A O 1
ATOM 2089 N N . GLN A 1 253 ? -42.069 -0.678 62.733 1.00 97.12 253 GLN A N 1
ATOM 2090 C CA . GLN A 1 253 ? -43.460 -1.019 63.063 1.00 97.12 253 GLN A CA 1
ATOM 2091 C C . GLN A 1 253 ? -43.562 -2.184 64.059 1.00 97.12 253 GLN A C 1
ATOM 2093 O O . GLN A 1 253 ? -44.385 -2.149 64.972 1.00 97.12 253 GLN A O 1
ATOM 2098 N N . MET A 1 254 ? -42.730 -3.220 63.905 1.00 97.06 254 MET A N 1
ATOM 2099 C CA . MET A 1 254 ? -42.690 -4.356 64.832 1.00 97.06 254 MET A CA 1
ATOM 2100 C C . MET A 1 254 ? -42.198 -3.934 66.219 1.00 97.06 254 MET A C 1
ATOM 2102 O O . MET A 1 254 ? -42.796 -4.330 67.219 1.00 97.06 254 MET A O 1
ATOM 2106 N N . ASN A 1 255 ? -41.169 -3.085 66.286 1.00 97.12 255 ASN A N 1
ATOM 2107 C CA . ASN A 1 255 ? -40.674 -2.529 67.545 1.00 97.12 255 ASN A CA 1
ATOM 2108 C C . ASN A 1 255 ? -41.734 -1.664 68.239 1.00 97.12 255 ASN A C 1
ATOM 2110 O O . ASN A 1 255 ? -41.941 -1.807 69.440 1.00 97.12 255 ASN A O 1
ATOM 2114 N N . GLU A 1 256 ? -42.440 -0.806 67.498 1.00 97.19 256 GLU A N 1
ATOM 2115 C CA . GLU A 1 256 ? -43.525 0.019 68.043 1.00 97.19 256 GLU A CA 1
ATOM 2116 C C . GLU A 1 256 ? -44.677 -0.831 68.586 1.00 97.19 256 GLU A C 1
ATOM 2118 O O . GLU A 1 256 ? -45.179 -0.560 69.678 1.00 97.19 256 GLU A O 1
ATOM 2123 N N . LYS A 1 257 ? -45.081 -1.881 67.856 1.00 97.44 257 LYS A N 1
ATOM 2124 C CA . LYS A 1 257 ? -46.098 -2.837 68.323 1.00 97.44 257 LYS A CA 1
ATOM 2125 C C . LYS A 1 257 ? -45.645 -3.538 69.603 1.00 97.44 257 LYS A C 1
ATOM 2127 O O . LYS A 1 257 ? -46.377 -3.513 70.587 1.00 97.44 257 LYS A O 1
ATOM 2132 N N . ALA A 1 258 ? -44.430 -4.089 69.619 1.00 96.81 258 ALA A N 1
ATOM 2133 C CA . ALA A 1 258 ? -43.874 -4.763 70.792 1.00 96.81 258 ALA A CA 1
ATOM 2134 C C . ALA A 1 258 ? -43.772 -3.826 72.006 1.00 96.81 258 ALA A C 1
ATOM 2136 O O . ALA A 1 258 ? -44.109 -4.221 73.121 1.00 96.81 258 ALA A O 1
ATOM 2137 N N . TYR A 1 259 ? -43.365 -2.572 71.791 1.00 96.81 259 TYR A N 1
ATOM 2138 C CA . TYR A 1 259 ? -43.291 -1.557 72.838 1.00 96.81 259 TYR A CA 1
ATOM 2139 C C . TYR A 1 259 ? -44.668 -1.227 73.425 1.00 96.81 259 TYR A C 1
ATOM 2141 O O . TYR A 1 259 ? -44.816 -1.182 74.646 1.00 96.81 259 TYR A O 1
ATOM 2149 N N . LYS A 1 260 ? -45.696 -1.059 72.582 1.00 96.31 260 LYS A N 1
ATOM 2150 C CA . LYS A 1 260 ? -47.080 -0.844 73.038 1.00 96.31 260 LYS A CA 1
ATOM 2151 C C . LYS A 1 260 ? -47.595 -2.031 73.852 1.00 96.31 260 LYS A C 1
ATOM 2153 O O . LYS A 1 260 ? -48.060 -1.839 74.972 1.00 96.31 260 LYS A O 1
ATOM 2158 N N . THR A 1 261 ? -47.419 -3.253 73.350 1.00 95.31 261 THR A N 1
ATOM 2159 C CA . THR A 1 261 ? -47.786 -4.474 74.085 1.00 95.31 261 THR A CA 1
ATOM 2160 C C . THR A 1 261 ? -47.041 -4.577 75.421 1.00 95.31 261 THR A C 1
ATOM 2162 O O . THR A 1 261 ? -47.623 -4.965 76.436 1.00 95.31 261 THR A O 1
ATOM 2165 N N . TRP A 1 262 ? -45.763 -4.189 75.464 1.00 94.50 262 TRP A N 1
ATOM 2166 C CA . TRP A 1 262 ? -44.986 -4.138 76.703 1.00 94.50 262 TRP A CA 1
ATOM 2167 C C . TRP A 1 262 ? -45.517 -3.084 77.686 1.00 94.50 262 TRP A C 1
ATOM 2169 O O . TRP A 1 262 ? -45.646 -3.381 78.873 1.00 94.50 262 TRP A O 1
ATOM 2179 N N . LEU A 1 263 ? -45.887 -1.885 77.224 1.00 94.19 263 LEU A N 1
ATOM 2180 C CA . LEU A 1 263 ? -46.511 -0.853 78.062 1.00 94.19 263 LEU A CA 1
ATOM 2181 C C . LEU A 1 263 ? -47.844 -1.313 78.667 1.00 94.19 263 LEU A C 1
ATOM 2183 O O . LEU A 1 263 ? -48.120 -1.017 79.828 1.00 94.19 263 LEU A O 1
ATOM 2187 N N . GLU A 1 264 ? -48.659 -2.046 77.911 1.00 93.19 264 GLU A N 1
ATOM 2188 C CA . GLU A 1 264 ? -49.923 -2.610 78.401 1.00 93.19 264 GLU A CA 1
ATOM 2189 C C . GLU A 1 264 ? -49.676 -3.713 79.439 1.00 93.19 264 GLU A C 1
ATOM 2191 O O . GLU A 1 264 ? -50.223 -3.675 80.542 1.00 93.19 264 GLU A O 1
ATOM 2196 N N . THR A 1 265 ? -48.787 -4.657 79.124 1.00 92.38 265 THR A N 1
ATOM 2197 C CA . THR A 1 265 ? -48.507 -5.822 79.980 1.00 92.38 265 THR A CA 1
ATOM 2198 C C . THR A 1 265 ? -47.700 -5.452 81.232 1.00 92.38 265 THR A C 1
ATOM 2200 O O . THR A 1 265 ? -47.817 -6.087 82.276 1.00 92.38 265 THR A O 1
ATOM 2203 N N . SER A 1 266 ? -46.849 -4.428 81.168 1.00 89.88 266 SER A N 1
ATOM 2204 C CA . SER A 1 266 ? -46.039 -3.997 82.319 1.00 89.88 266 SER A CA 1
ATOM 2205 C C . SER A 1 266 ? -46.884 -3.419 83.454 1.00 89.88 266 SER A C 1
ATOM 2207 O O . SER A 1 266 ? -46.500 -3.558 84.612 1.00 89.88 266 SER A O 1
ATOM 2209 N N . LYS A 1 267 ? -48.048 -2.830 83.147 1.00 86.94 267 LYS A N 1
ATOM 2210 C CA . LYS A 1 267 ? -48.992 -2.320 84.155 1.00 86.94 267 LYS A CA 1
ATOM 2211 C C . LYS A 1 267 ? -49.698 -3.437 84.924 1.00 86.94 267 LYS A C 1
ATOM 2213 O O . LYS A 1 267 ? -50.039 -3.237 86.085 1.00 86.94 267 LYS A O 1
ATOM 2218 N N . THR A 1 268 ? -49.939 -4.582 84.283 1.00 87.06 268 THR A N 1
ATOM 2219 C CA . THR A 1 268 ? -50.625 -5.734 84.892 1.00 87.06 268 THR A CA 1
ATOM 2220 C C . THR A 1 268 ? -49.671 -6.673 85.617 1.00 87.06 268 THR A C 1
ATOM 2222 O O . THR A 1 268 ? -50.085 -7.383 86.533 1.00 87.06 268 THR A O 1
ATOM 2225 N N . LYS A 1 269 ? -48.386 -6.675 85.247 1.00 85.00 269 LYS A N 1
ATOM 2226 C CA . LYS A 1 269 ? -47.366 -7.431 85.973 1.00 85.00 269 LYS A CA 1
ATOM 2227 C C . LYS A 1 269 ? -47.177 -6.848 87.381 1.00 85.00 269 LYS A C 1
ATOM 2229 O O . LYS A 1 269 ? -47.069 -5.628 87.522 1.00 85.00 269 LYS A O 1
ATOM 2234 N N . PRO A 1 270 ? -47.113 -7.693 88.428 1.00 81.00 270 PRO A N 1
ATOM 2235 C CA . PRO A 1 270 ? -46.847 -7.213 89.775 1.00 81.00 270 PRO A CA 1
ATOM 2236 C C . PRO A 1 270 ? -45.503 -6.489 89.781 1.00 81.00 270 PRO A C 1
ATOM 2238 O O . PRO A 1 270 ? -44.529 -6.962 89.186 1.00 81.00 270 PRO A O 1
ATOM 2241 N N . LYS A 1 271 ? -45.459 -5.321 90.432 1.00 77.44 271 LYS A N 1
ATOM 2242 C CA . LYS A 1 271 ? -44.212 -4.569 90.577 1.00 77.44 271 LYS A CA 1
ATOM 2243 C C . LYS A 1 271 ? -43.178 -5.506 91.204 1.00 77.44 271 LYS A C 1
ATOM 2245 O O . LYS A 1 271 ? -43.510 -6.148 92.206 1.00 77.44 271 LYS A O 1
ATOM 2250 N N . PRO A 1 272 ? -41.963 -5.608 90.634 1.00 76.44 272 PRO A N 1
ATOM 2251 C CA . PRO A 1 272 ? -40.911 -6.361 91.290 1.00 76.44 272 PRO A CA 1
ATOM 2252 C C . PRO A 1 272 ? -40.776 -5.811 92.708 1.00 76.44 272 PRO A C 1
ATOM 2254 O O . PRO A 1 272 ? -40.837 -4.594 92.914 1.00 76.44 272 PRO A O 1
ATOM 2257 N N . ILE A 1 273 ? -40.687 -6.722 93.675 1.00 70.62 273 ILE A N 1
ATOM 2258 C CA . ILE A 1 273 ? -40.585 -6.374 95.091 1.00 70.62 273 ILE A CA 1
ATOM 2259 C C . ILE A 1 273 ? -39.473 -5.325 95.220 1.00 70.62 273 ILE A C 1
ATOM 2261 O O . ILE A 1 273 ? -38.397 -5.540 94.653 1.00 70.62 273 ILE A O 1
ATOM 2265 N N . PRO A 1 274 ? -39.718 -4.183 95.892 1.00 67.69 274 PRO A N 1
ATOM 2266 C CA . PRO A 1 274 ? -38.741 -3.112 95.987 1.00 67.69 274 PRO A CA 1
ATOM 2267 C C . PRO A 1 274 ? -37.397 -3.666 96.458 1.00 67.69 274 PRO A C 1
ATOM 2269 O O . PRO A 1 274 ? -37.252 -4.101 97.601 1.00 67.69 274 PRO A O 1
ATOM 2272 N N . LEU A 1 275 ? -36.401 -3.616 95.574 1.00 58.66 275 LEU A N 1
ATOM 2273 C CA . LEU A 1 275 ? -35.003 -3.982 95.820 1.00 58.66 275 LEU A CA 1
ATOM 2274 C C . LEU A 1 275 ? -34.299 -2.963 96.748 1.00 58.66 275 LEU A C 1
ATOM 2276 O O . LEU A 1 275 ? -33.120 -2.677 96.601 1.00 58.66 275 LEU A O 1
ATOM 2280 N N . GLY A 1 276 ? -35.021 -2.414 97.731 1.00 54.66 276 GLY A N 1
ATOM 2281 C CA . GLY A 1 276 ? -34.477 -1.662 98.867 1.00 54.66 276 GLY A CA 1
ATOM 2282 C C . GLY A 1 276 ? -34.089 -2.562 100.045 1.00 54.66 276 GLY A C 1
ATOM 2283 O O . GLY A 1 276 ? -33.687 -2.074 101.094 1.00 54.66 276 GLY A O 1
ATOM 2284 N N . ARG A 1 277 ? -34.216 -3.884 99.884 1.00 57.44 277 ARG A N 1
ATOM 2285 C CA . ARG A 1 277 ? -33.765 -4.906 100.839 1.00 57.44 277 ARG A CA 1
ATOM 2286 C C . ARG A 1 277 ? -32.398 -5.501 100.472 1.00 57.44 277 ARG A C 1
ATOM 2288 O O . ARG A 1 277 ? -32.082 -6.559 100.987 1.00 57.44 277 ARG A O 1
ATOM 2295 N N . GLY A 1 278 ? -31.616 -4.867 99.588 1.00 62.81 278 GLY A N 1
ATOM 2296 C CA . GLY A 1 278 ? -30.223 -5.252 99.299 1.00 62.81 278 GLY A CA 1
ATOM 2297 C C . GLY A 1 278 ? -29.988 -6.756 99.058 1.00 62.81 278 GLY A C 1
ATOM 2298 O O . GLY A 1 278 ? -30.893 -7.479 98.638 1.00 62.81 278 GLY A O 1
ATOM 2299 N N . LEU A 1 279 ? -28.769 -7.233 99.344 1.00 58.34 279 LEU A N 1
ATOM 2300 C CA . LEU A 1 279 ? -28.420 -8.664 99.335 1.00 58.34 279 LEU A CA 1
ATOM 2301 C C . LEU A 1 279 ? -29.277 -9.496 100.311 1.00 58.34 279 LEU A C 1
ATOM 2303 O O . LEU A 1 279 ? -29.428 -10.702 100.126 1.00 58.34 279 LEU A O 1
ATOM 2307 N N . GLU A 1 280 ? -29.878 -8.864 101.316 1.00 56.69 280 GLU A N 1
ATOM 2308 C CA . GLU A 1 280 ? -30.735 -9.491 102.322 1.00 56.69 280 GLU A CA 1
ATOM 2309 C C . GLU A 1 280 ? -32.015 -10.106 101.735 1.00 56.69 280 GLU A C 1
ATOM 2311 O O . GLU A 1 280 ? -32.477 -11.125 102.244 1.00 56.69 280 GLU A O 1
ATOM 2316 N N . SER A 1 281 ? -32.563 -9.578 100.632 1.00 61.25 281 SER A N 1
ATOM 2317 C CA . SER A 1 281 ? -33.724 -10.198 99.964 1.00 61.25 281 SER A CA 1
ATOM 2318 C C . SER A 1 281 ? -33.392 -11.515 99.252 1.00 61.25 281 SER A C 1
ATOM 2320 O O . SER A 1 281 ? -34.302 -12.298 98.988 1.00 61.25 281 SER A O 1
ATOM 2322 N N . LEU A 1 282 ? -32.117 -11.762 98.932 1.00 59.97 282 LEU A N 1
ATOM 2323 C CA . LEU A 1 282 ? -31.627 -13.027 98.366 1.00 59.97 282 LEU A CA 1
ATOM 2324 C C . LEU A 1 282 ? -31.216 -14.031 99.457 1.00 59.97 282 LEU A C 1
ATOM 2326 O O . LEU A 1 282 ? -30.839 -15.161 99.158 1.00 59.97 282 LEU A O 1
ATOM 2330 N N . ARG A 1 283 ? -31.276 -13.620 100.728 1.00 58.38 283 ARG A N 1
ATOM 2331 C CA . ARG A 1 283 ? -30.722 -14.338 101.876 1.00 58.38 283 ARG A CA 1
ATOM 2332 C C . ARG A 1 283 ? -31.761 -15.193 102.602 1.00 58.38 283 ARG A C 1
ATOM 2334 O O . ARG A 1 283 ? -31.696 -15.344 103.817 1.00 58.38 283 ARG A O 1
ATOM 2341 N N . SER A 1 284 ? -32.714 -15.791 101.889 1.00 58.59 284 SER A N 1
ATOM 2342 C CA . SER A 1 284 ? -33.464 -16.929 102.431 1.00 58.59 284 SER A CA 1
ATOM 2343 C C . SER A 1 284 ? -32.508 -18.126 102.472 1.00 58.59 284 SER A C 1
ATOM 2345 O O . SER A 1 284 ? -32.314 -18.799 101.467 1.00 58.59 284 SER A O 1
ATOM 2347 N N . SER A 1 285 ? -31.829 -18.290 103.612 1.00 61.03 285 SER A N 1
ATOM 2348 C CA . SER A 1 285 ? -30.783 -19.288 103.878 1.00 61.03 285 SER A CA 1
ATOM 2349 C C . SER A 1 285 ? -29.596 -19.258 102.905 1.00 61.03 285 SER A C 1
ATOM 2351 O O . SER A 1 285 ? -29.367 -20.202 102.153 1.00 61.03 285 SER A O 1
ATOM 2353 N N . MET A 1 286 ? -28.768 -18.209 102.955 1.00 56.59 286 MET A N 1
ATOM 2354 C CA . MET A 1 286 ? -27.385 -18.385 102.506 1.00 56.59 286 MET A CA 1
ATOM 2355 C C . MET A 1 286 ? -26.680 -19.279 103.529 1.00 56.59 286 MET A C 1
ATOM 2357 O O . MET A 1 286 ? -26.131 -18.793 104.518 1.00 56.59 286 MET A O 1
ATOM 2361 N N . SER A 1 287 ? -26.681 -20.592 103.285 1.00 59.28 287 SER A N 1
ATOM 2362 C CA . SER A 1 287 ? -25.546 -21.421 103.683 1.00 59.28 287 SER A CA 1
ATOM 2363 C C . SER A 1 287 ? -24.273 -20.675 103.290 1.00 59.28 287 SER A C 1
ATOM 2365 O O . SER A 1 287 ? -24.255 -19.991 102.264 1.00 59.28 287 SER A O 1
ATOM 2367 N N . VAL A 1 288 ? -23.207 -20.778 104.080 1.00 63.44 288 VAL A N 1
ATOM 2368 C CA . VAL A 1 288 ? -21.868 -20.337 103.666 1.00 63.44 288 VAL A CA 1
ATOM 2369 C C . VAL A 1 288 ? -21.415 -21.267 102.533 1.00 63.44 288 VAL A C 1
ATOM 2371 O O . VAL A 1 288 ? -20.580 -22.146 102.702 1.00 63.44 288 VAL A O 1
ATOM 2374 N N . THR A 1 289 ? -22.060 -21.160 101.374 1.00 67.00 289 THR A N 1
ATOM 2375 C CA . THR A 1 289 ? -21.768 -21.915 100.168 1.00 67.00 289 THR A CA 1
ATOM 2376 C C . THR A 1 289 ? -20.570 -21.238 99.543 1.00 67.00 289 THR A C 1
ATOM 2378 O O . THR A 1 289 ? -20.695 -20.347 98.711 1.00 67.00 289 THR A O 1
ATOM 2381 N N . TYR A 1 290 ? -19.414 -21.685 100.030 1.00 68.69 290 TYR A N 1
ATOM 2382 C CA . TYR A 1 290 ? -18.100 -21.512 99.439 1.00 68.69 290 TYR A CA 1
ATOM 2383 C C . TYR A 1 290 ? -17.534 -20.083 99.487 1.00 68.69 290 TYR A C 1
ATOM 2385 O O . TYR A 1 290 ? -17.704 -19.272 98.580 1.00 68.69 290 TYR A O 1
ATOM 2393 N N . ILE A 1 291 ? -16.765 -19.808 100.544 1.00 70.38 291 ILE A N 1
ATOM 2394 C CA . ILE A 1 291 ? -15.707 -18.795 100.493 1.00 70.38 291 ILE A CA 1
ATOM 2395 C C . ILE A 1 291 ? -14.520 -19.484 99.826 1.00 70.38 291 ILE A C 1
ATOM 2397 O O . ILE A 1 291 ? -14.063 -20.509 100.328 1.00 70.38 291 ILE A O 1
ATOM 2401 N N . ASN A 1 292 ? -14.046 -18.957 98.696 1.00 74.44 292 ASN A N 1
ATOM 2402 C CA . ASN A 1 292 ? -12.853 -19.484 98.043 1.00 74.44 292 ASN A CA 1
ATOM 2403 C C . ASN A 1 292 ? -11.689 -19.452 99.055 1.00 74.44 292 ASN A C 1
ATOM 2405 O O . ASN A 1 292 ? -11.295 -18.352 99.452 1.00 74.44 292 ASN A O 1
ATOM 2409 N N . PRO A 1 293 ? -11.155 -20.607 99.504 1.00 78.88 293 PRO A N 1
ATOM 2410 C CA . PRO A 1 293 ? -10.131 -20.635 100.549 1.00 78.88 293 PRO A CA 1
ATOM 2411 C C . PRO A 1 293 ? -8.830 -19.963 100.096 1.00 78.88 293 PRO A C 1
ATOM 2413 O O . PRO A 1 293 ? -8.008 -19.585 100.927 1.00 78.88 293 PRO A O 1
ATOM 2416 N N . ILE A 1 294 ? -8.652 -19.794 98.783 1.00 79.00 294 ILE A N 1
ATOM 2417 C CA . ILE A 1 294 ? -7.492 -19.151 98.181 1.00 79.00 294 ILE A CA 1
ATOM 2418 C C . ILE A 1 294 ? -7.957 -17.822 97.570 1.00 79.00 294 ILE A C 1
ATOM 2420 O O . ILE A 1 294 ? -8.630 -17.832 96.535 1.00 79.00 294 ILE A O 1
ATOM 2424 N N . PRO A 1 295 ? -7.643 -16.664 98.178 1.00 80.00 295 PRO A N 1
ATOM 2425 C CA . PRO A 1 295 ? -7.958 -15.379 97.569 1.00 80.00 295 PRO A CA 1
ATOM 2426 C C . PRO A 1 295 ? -7.223 -15.253 96.230 1.00 80.00 295 PRO A C 1
ATOM 2428 O O . PRO A 1 295 ? -6.066 -15.654 96.109 1.00 80.00 295 PRO A O 1
ATOM 2431 N N . TRP A 1 296 ? -7.895 -14.699 95.218 1.00 80.88 296 TRP A N 1
ATOM 2432 C CA . TRP A 1 296 ? -7.277 -14.446 93.917 1.00 80.88 296 TRP A CA 1
ATOM 2433 C C . TRP A 1 296 ? -6.074 -13.519 94.105 1.00 80.88 296 TRP A C 1
ATOM 2435 O O . TRP A 1 296 ? -6.229 -12.379 94.543 1.00 80.88 296 TRP A O 1
ATOM 2445 N N . THR A 1 297 ? -4.878 -14.002 93.779 1.00 77.50 297 THR A N 1
ATOM 2446 C CA . THR A 1 297 ? -3.682 -13.167 93.727 1.00 77.50 297 THR A CA 1
ATOM 2447 C C . THR A 1 297 ? -3.750 -12.319 92.454 1.00 77.50 297 THR A C 1
ATOM 2449 O O . THR A 1 297 ? -3.801 -12.872 91.353 1.00 77.50 297 THR A O 1
ATOM 2452 N N . PRO A 1 298 ? -3.810 -10.978 92.552 1.00 79.00 298 PRO A N 1
ATOM 2453 C CA . PRO A 1 298 ? -3.780 -10.140 91.363 1.00 79.00 298 PRO A CA 1
ATOM 2454 C C . PRO A 1 298 ? -2.439 -10.339 90.652 1.00 79.00 298 PRO A C 1
ATOM 2456 O O . PRO A 1 298 ? -1.388 -10.271 91.283 1.00 79.00 298 PRO A O 1
ATOM 2459 N N . ASN A 1 299 ? -2.465 -10.540 89.333 1.00 71.75 299 ASN A N 1
ATOM 2460 C CA . ASN A 1 299 ? -1.263 -10.703 88.502 1.00 71.75 299 ASN A CA 1
ATOM 2461 C C . ASN A 1 299 ? -0.531 -9.367 88.245 1.00 71.75 299 ASN A C 1
ATOM 2463 O O . ASN A 1 299 ? 0.112 -9.178 87.216 1.00 71.75 299 ASN A O 1
ATOM 2467 N N . ILE A 1 300 ? -0.713 -8.404 89.149 1.00 76.12 300 ILE A N 1
ATOM 2468 C CA . ILE A 1 300 ? -0.093 -7.088 89.113 1.00 76.12 300 ILE A CA 1
ATOM 2469 C C . ILE A 1 300 ? 0.969 -7.130 90.202 1.00 76.12 300 ILE A C 1
ATOM 2471 O O . ILE A 1 300 ? 0.638 -7.189 91.389 1.00 76.12 300 ILE A O 1
ATOM 2475 N N . GLU A 1 301 ? 2.237 -7.142 89.800 1.00 72.81 301 GLU A N 1
ATOM 2476 C CA . GLU A 1 301 ? 3.343 -6.983 90.736 1.00 72.81 301 GLU A CA 1
ATOM 2477 C C . GLU A 1 301 ? 3.126 -5.679 91.508 1.00 72.81 301 GLU A C 1
ATOM 2479 O O . GLU A 1 301 ? 2.961 -4.609 90.916 1.00 72.81 301 GLU A O 1
ATOM 2484 N N . LYS A 1 302 ? 3.049 -5.771 92.841 1.00 71.50 302 LYS A N 1
ATOM 2485 C CA . LYS A 1 302 ? 2.980 -4.582 93.692 1.00 71.50 302 LYS A CA 1
ATOM 2486 C C . LYS A 1 302 ? 4.199 -3.717 93.356 1.00 71.50 302 LYS A C 1
ATOM 2488 O O . LYS A 1 302 ? 5.313 -4.218 93.514 1.00 71.50 302 LYS A O 1
ATOM 2493 N N . PRO A 1 303 ? 4.027 -2.455 92.919 1.00 69.31 303 PRO A N 1
ATOM 2494 C CA . PRO A 1 303 ? 5.169 -1.579 92.724 1.00 69.31 303 PRO A CA 1
ATOM 2495 C C . PRO A 1 303 ? 5.904 -1.466 94.059 1.00 69.31 303 PRO A C 1
ATOM 2497 O O . PRO A 1 303 ? 5.274 -1.253 95.099 1.00 69.31 303 PRO A O 1
ATOM 2500 N N . ALA A 1 304 ? 7.219 -1.689 94.022 1.00 64.50 304 ALA A N 1
ATOM 2501 C CA . ALA A 1 304 ? 8.078 -1.605 95.189 1.00 64.50 304 ALA A CA 1
ATOM 2502 C C . ALA A 1 304 ? 7.853 -0.250 95.869 1.00 64.50 304 ALA A C 1
ATOM 2504 O O . ALA A 1 304 ? 8.054 0.802 95.265 1.00 64.50 304 ALA A O 1
ATOM 2505 N N . SER A 1 305 ? 7.382 -0.299 97.110 1.00 62.94 305 SER A N 1
ATOM 2506 C CA . SER A 1 305 ? 7.284 0.854 97.993 1.00 62.94 305 SER A CA 1
ATOM 2507 C C . SER A 1 305 ? 8.671 1.485 98.138 1.00 62.94 305 SER A C 1
ATOM 2509 O O . SER A 1 305 ? 9.559 0.858 98.718 1.00 62.94 305 SER A O 1
ATOM 2511 N N . GLN A 1 306 ? 8.839 2.681 97.569 1.00 46.91 306 GLN A N 1
ATOM 2512 C CA . GLN A 1 306 ? 9.870 3.649 97.951 1.00 46.91 306 GLN A CA 1
ATOM 2513 C C . GLN A 1 306 ? 9.364 4.487 99.121 1.00 46.91 306 GLN A C 1
ATOM 2515 O O . GLN A 1 306 ? 8.146 4.783 99.137 1.00 46.91 306 GLN A O 1
#

Organism: Ignelater luminosus (NCBI:txid2038154)

Secondary structure (DSSP, 8-state):
--------------------------------------------PPP-------------PPPP------SS--------S----------------------------------GGGS------HHHHHHHHHHHHHHHHHHHHHHHHHHHHHHHHHHHHHHHHHHHHHHHHHHHHHHHHHHHHHHHHHHHHHHHHHHHHHHHHHHHHHHHHHHHHHHHHHHHHHHHHHHHHHHHHHHHHHHHHHHHHHHHHHHHHHHHHHHHHHHHSPPPP-GGGGGGGG-SS-------SSPPPPSSPPPP--

Sequence (306 aa):
MVVSADSQDNQKNYFQERKTLSSENLSTFGIVRKYMNGAVCVESAVDITNNNLLPGREKVFPKRISCSCSSEHFCPIHEKDQGDKAIKIKCSSAKKESKIEQNFSKASDVDLKLSIASLVTASNSSDDLDRQRDTYKKWIIKKNEEKKRIEENKIYLKEVEEQEKQKRLEQERENFKRWLLNKKKEQERIKLEKEKQLEQEKEKEAEKERRNLECKLRFQLWLKKKEEAELEKKLKAQIEQMKVSGNKQQRTQMNEKAYKTWLETSKTKPKPIPLGRGLESLRSSMSVTYINPIPWTPNIEKPASQ